Protein AF-A0A8J3ML51-F1 (afdb_monomer_lite)

Structure (mmCIF, N/CA/C/O backbone):
data_AF-A0A8J3ML51-F1
#
_entry.id   AF-A0A8J3ML51-F1
#
loop_
_atom_site.group_PDB
_atom_site.id
_atom_site.type_symbol
_atom_site.label_atom_id
_atom_site.label_alt_id
_atom_site.label_comp_id
_atom_site.label_asym_id
_atom_site.label_entity_id
_atom_site.label_seq_id
_atom_site.pdbx_PDB_ins_code
_atom_site.Cartn_x
_atom_site.Cartn_y
_atom_site.Cartn_z
_atom_site.occupancy
_atom_site.B_iso_or_equiv
_atom_site.auth_seq_id
_atom_site.auth_comp_id
_atom_site.auth_asym_id
_atom_site.auth_atom_id
_atom_site.pdbx_PDB_model_num
ATOM 1 N N . MET A 1 1 ? 12.969 16.375 -0.981 1.00 40.12 1 MET A N 1
ATOM 2 C CA . MET A 1 1 ? 12.594 16.429 -2.414 1.00 40.12 1 MET A CA 1
ATOM 3 C C . MET A 1 1 ? 11.360 15.554 -2.620 1.00 40.12 1 MET A C 1
ATOM 5 O O . MET A 1 1 ? 11.411 14.394 -2.231 1.00 40.12 1 MET A O 1
ATOM 9 N N . SER A 1 2 ? 10.229 16.090 -3.096 1.00 37.84 2 SER A N 1
ATOM 10 C CA . SER A 1 2 ? 8.999 15.291 -3.238 1.00 37.84 2 SER A CA 1
ATOM 11 C C . SER A 1 2 ? 9.127 14.287 -4.390 1.00 37.84 2 SER A C 1
ATOM 13 O O . SER A 1 2 ? 9.736 14.587 -5.419 1.00 37.84 2 SER A O 1
ATOM 15 N N . LEU A 1 3 ? 8.527 13.102 -4.233 1.00 43.88 3 LEU A N 1
ATOM 16 C CA . LEU A 1 3 ? 8.479 12.048 -5.261 1.00 43.88 3 LEU A CA 1
ATOM 17 C C . LEU A 1 3 ? 7.952 12.565 -6.616 1.00 43.88 3 LEU A C 1
ATOM 19 O O . LEU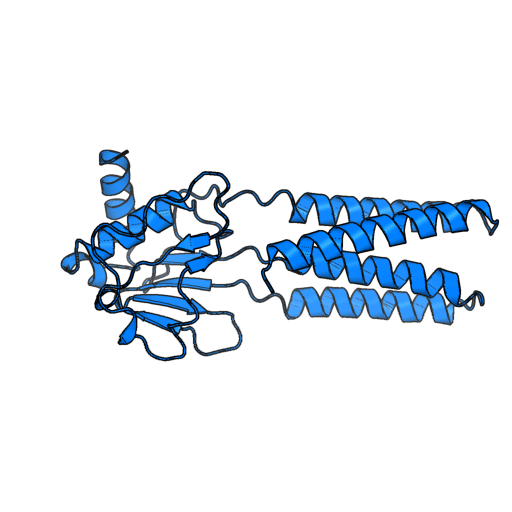 A 1 3 ? 8.289 12.018 -7.659 1.00 43.88 3 LEU A O 1
ATOM 23 N N . THR A 1 4 ? 7.162 13.641 -6.610 1.00 41.84 4 THR A N 1
ATOM 24 C CA . THR A 1 4 ? 6.660 14.351 -7.793 1.00 41.84 4 THR A CA 1
ATOM 25 C C . THR A 1 4 ? 7.753 15.098 -8.561 1.00 41.84 4 THR A C 1
ATOM 27 O O . THR A 1 4 ? 7.821 14.960 -9.778 1.00 41.84 4 THR A O 1
ATOM 30 N N . ARG A 1 5 ? 8.642 15.844 -7.886 1.00 43.22 5 ARG A N 1
ATOM 31 C CA . ARG A 1 5 ? 9.760 16.547 -8.554 1.00 43.22 5 ARG A CA 1
ATOM 32 C C . ARG A 1 5 ? 10.779 15.567 -9.133 1.00 43.22 5 ARG A C 1
ATOM 34 O O . ARG A 1 5 ? 11.262 15.776 -10.239 1.00 43.22 5 ARG A O 1
ATOM 41 N N . LEU A 1 6 ? 11.037 14.467 -8.420 1.00 45.03 6 LEU A N 1
ATOM 42 C CA . LEU A 1 6 ? 11.927 13.401 -8.890 1.00 45.03 6 LEU A CA 1
ATOM 43 C C . LEU A 1 6 ? 11.412 12.764 -10.193 1.00 45.03 6 LEU A C 1
ATOM 45 O O . LEU A 1 6 ? 12.206 12.450 -11.066 1.00 45.03 6 LEU A O 1
ATOM 49 N N . ARG A 1 7 ? 10.088 12.630 -10.351 1.00 49.72 7 ARG A N 1
ATOM 50 C CA . ARG A 1 7 ? 9.446 12.055 -11.545 1.00 49.72 7 ARG A CA 1
ATOM 51 C C . ARG A 1 7 ? 9.434 12.994 -12.750 1.00 49.72 7 ARG A C 1
ATOM 53 O O . ARG A 1 7 ? 9.655 12.519 -13.855 1.00 49.72 7 ARG A O 1
ATOM 60 N N . TRP A 1 8 ? 9.226 14.298 -12.547 1.00 51.19 8 TRP A N 1
ATOM 61 C CA . TRP A 1 8 ? 9.324 15.289 -13.630 1.00 51.19 8 TRP A CA 1
ATOM 62 C C . TRP A 1 8 ? 10.743 15.401 -14.177 1.00 51.19 8 TRP A C 1
ATOM 64 O O . TRP A 1 8 ? 10.931 15.377 -15.389 1.00 51.19 8 TRP A O 1
ATOM 74 N N . LEU A 1 9 ? 11.739 15.422 -13.289 1.00 48.25 9 LEU A N 1
ATOM 75 C CA . LEU A 1 9 ? 13.144 15.347 -13.688 1.00 48.25 9 LEU A CA 1
ATOM 76 C C . LEU A 1 9 ? 13.436 14.053 -14.461 1.00 48.25 9 LEU A C 1
ATOM 78 O O . LEU A 1 9 ? 14.149 14.088 -15.455 1.00 48.25 9 LEU A O 1
ATOM 82 N N . TYR A 1 10 ? 12.826 12.933 -14.064 1.00 52.69 10 TYR A N 1
ATOM 83 C CA . TYR A 1 10 ? 12.958 11.646 -14.756 1.00 52.69 10 TYR A CA 1
ATOM 84 C C . TYR A 1 10 ? 12.312 11.629 -16.149 1.00 52.69 10 TYR A C 1
ATOM 86 O O . TYR A 1 10 ? 12.900 11.105 -17.090 1.00 52.69 10 TYR A O 1
ATOM 94 N N . ALA A 1 11 ? 11.119 12.211 -16.295 1.00 53.75 11 ALA A N 1
ATOM 95 C CA . ALA A 1 11 ? 10.431 12.329 -17.580 1.00 53.75 11 ALA A CA 1
ATOM 96 C C . ALA A 1 11 ? 11.199 13.241 -18.547 1.00 53.75 11 ALA A C 1
ATOM 98 O O . ALA A 1 11 ? 11.328 12.920 -19.726 1.00 53.75 11 ALA A O 1
ATOM 99 N N . LEU A 1 12 ? 11.764 14.339 -18.035 1.00 53.75 12 LEU A N 1
ATOM 100 C CA . LEU A 1 12 ? 12.621 15.238 -18.804 1.00 53.75 12 LEU A CA 1
ATOM 101 C C . LEU A 1 12 ? 13.910 14.532 -19.256 1.00 53.75 12 LEU A C 1
ATOM 103 O O . LEU A 1 12 ? 14.315 14.680 -20.408 1.00 53.75 12 LEU A O 1
ATOM 107 N N . LEU A 1 13 ? 14.515 13.726 -18.374 1.00 51.69 13 LEU A N 1
ATOM 108 C CA . LEU A 1 13 ? 15.698 12.921 -18.688 1.00 51.69 13 LEU A CA 1
ATOM 109 C C . LEU A 1 13 ? 15.393 11.912 -19.806 1.00 51.69 13 LEU A C 1
ATOM 111 O O . LEU A 1 13 ? 16.143 11.831 -20.770 1.00 51.69 13 LEU A O 1
ATOM 115 N N . LEU A 1 14 ? 14.257 11.208 -19.723 1.00 53.34 14 LEU A N 1
ATOM 116 C CA . LEU A 1 14 ? 13.791 10.263 -20.747 1.00 53.34 14 LEU A CA 1
ATOM 117 C C . LEU A 1 14 ? 13.517 10.950 -22.098 1.00 53.34 14 LEU A C 1
ATOM 119 O O . LEU A 1 14 ? 13.935 10.457 -23.144 1.00 53.34 14 LEU A O 1
ATOM 123 N N . LEU A 1 15 ? 12.855 12.108 -22.104 1.00 58.38 15 LEU A N 1
ATOM 124 C CA . LEU A 1 15 ? 12.607 12.866 -23.337 1.00 58.38 15 LEU A CA 1
ATOM 125 C C . LEU A 1 15 ? 13.911 13.306 -24.008 1.00 58.38 15 LEU A C 1
ATOM 127 O O . LEU A 1 15 ? 14.078 13.132 -25.213 1.00 58.38 15 LEU A O 1
ATOM 131 N N . THR A 1 16 ? 14.859 13.814 -23.219 1.00 51.91 16 THR A N 1
ATOM 132 C CA . THR A 1 16 ? 16.159 14.272 -23.728 1.00 51.91 16 THR A CA 1
ATOM 133 C C . THR A 1 16 ? 17.018 13.127 -24.262 1.00 51.91 16 THR A C 1
ATOM 135 O O . THR A 1 16 ? 17.608 13.273 -25.330 1.00 51.91 16 THR A O 1
ATOM 138 N N . THR A 1 17 ? 17.044 11.961 -23.607 1.00 52.97 17 THR A N 1
ATOM 139 C CA . THR A 1 17 ? 17.805 10.809 -24.137 1.00 52.97 17 THR A CA 1
ATOM 140 C C . THR A 1 17 ? 17.132 10.166 -25.355 1.00 52.97 17 THR A C 1
ATOM 142 O O . THR A 1 17 ? 17.831 9.723 -26.262 1.00 52.97 17 THR A O 1
ATOM 145 N N . SER A 1 18 ? 15.796 10.186 -25.443 1.00 54.81 18 SER A N 1
ATOM 146 C CA . SER A 1 18 ? 15.069 9.718 -26.638 1.00 54.81 18 SER A CA 1
ATOM 147 C C . SER A 1 18 ? 15.315 10.628 -27.847 1.00 54.81 18 SER A C 1
ATOM 149 O O . SER A 1 18 ? 15.560 10.139 -28.948 1.00 54.81 18 SER A O 1
ATOM 151 N N . ALA A 1 19 ? 15.321 11.950 -27.640 1.00 57.38 19 ALA A N 1
ATOM 152 C CA . ALA A 1 19 ? 15.668 12.919 -28.679 1.00 57.38 19 ALA A CA 1
ATOM 153 C C . ALA A 1 19 ? 17.114 12.736 -29.172 1.00 57.38 19 ALA A C 1
ATOM 155 O O . ALA A 1 19 ? 17.381 12.830 -30.367 1.00 57.38 19 ALA A O 1
ATOM 156 N N . PHE A 1 20 ? 18.039 12.403 -28.267 1.00 51.62 20 PHE A N 1
ATOM 157 C CA . PHE A 1 20 ? 19.437 12.142 -28.607 1.00 51.62 20 PHE A CA 1
ATOM 158 C C . PHE A 1 20 ? 19.622 10.862 -29.445 1.00 51.62 20 PHE A C 1
ATOM 160 O O . PHE A 1 20 ? 20.400 10.861 -30.398 1.00 51.62 20 PHE A O 1
ATOM 167 N N . ALA A 1 21 ? 18.875 9.792 -29.148 1.00 54.84 21 ALA A N 1
ATOM 168 C CA . ALA A 1 21 ? 18.876 8.561 -29.947 1.00 54.84 21 ALA A CA 1
ATOM 169 C C . ALA A 1 21 ? 18.290 8.761 -31.359 1.00 5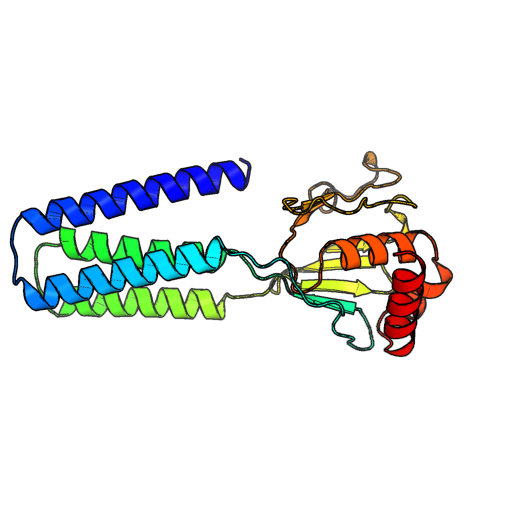4.84 21 ALA A C 1
ATOM 171 O O . ALA A 1 21 ? 18.752 8.136 -32.314 1.00 54.84 21 ALA A O 1
ATOM 172 N N . LEU A 1 22 ? 17.301 9.654 -31.499 1.00 57.69 22 LEU A N 1
ATOM 173 C CA . LEU A 1 22 ? 16.761 10.067 -32.798 1.00 57.69 22 LEU A CA 1
ATOM 174 C C . LEU A 1 22 ? 17.798 10.864 -33.606 1.00 57.69 22 LEU A C 1
ATOM 176 O O . LEU A 1 22 ? 17.912 10.693 -34.814 1.00 57.69 22 LEU A O 1
ATOM 180 N N . LEU A 1 23 ? 18.580 11.713 -32.935 1.00 54.62 23 LEU A N 1
ATOM 181 C CA . LEU A 1 23 ? 19.622 12.502 -33.588 1.00 54.62 23 LEU A CA 1
ATOM 182 C C . LEU A 1 23 ? 20.774 11.623 -34.099 1.00 54.62 23 LEU A C 1
ATOM 184 O O . LEU A 1 23 ? 21.259 11.841 -35.202 1.00 54.62 23 LEU A O 1
ATOM 188 N N . SER A 1 24 ? 21.180 10.601 -33.336 1.00 53.28 24 SER A N 1
ATOM 189 C CA . SER A 1 24 ? 22.234 9.660 -33.754 1.00 53.28 24 SER A CA 1
ATOM 190 C C . SER A 1 24 ? 21.777 8.657 -34.820 1.00 53.28 24 SER A C 1
ATOM 192 O O . SER A 1 24 ? 22.606 8.040 -35.482 1.00 53.28 24 SER A O 1
ATOM 194 N N . TRP A 1 25 ? 20.464 8.479 -35.003 1.00 53.09 25 TRP A N 1
ATOM 195 C CA . TRP A 1 25 ? 19.885 7.724 -36.120 1.00 53.09 25 TRP A CA 1
ATOM 196 C C . TRP A 1 25 ? 20.101 8.431 -37.467 1.00 53.09 25 TRP A C 1
ATOM 198 O O . TRP A 1 25 ? 20.273 7.768 -38.485 1.00 53.09 25 TRP A O 1
ATOM 208 N N . LEU A 1 26 ? 20.176 9.766 -37.475 1.00 59.31 26 LEU A N 1
ATOM 209 C CA . LEU A 1 26 ? 20.404 10.547 -38.695 1.00 59.31 26 LEU A CA 1
ATOM 210 C C . LEU A 1 26 ? 21.846 10.446 -39.230 1.00 59.31 26 LEU A C 1
ATOM 212 O O . LEU A 1 26 ? 22.098 10.896 -40.343 1.00 59.31 26 LEU A O 1
ATOM 216 N N . THR A 1 27 ? 22.791 9.873 -38.471 1.00 60.22 27 THR A N 1
ATOM 217 C CA . THR A 1 27 ? 24.234 9.969 -38.768 1.00 60.22 27 THR A CA 1
ATOM 218 C C . THR A 1 27 ? 24.902 8.704 -39.344 1.00 60.22 27 THR A C 1
ATOM 220 O O . THR A 1 27 ? 26.076 8.785 -39.681 1.00 60.22 27 THR A O 1
ATOM 223 N N . GLY A 1 28 ? 24.180 7.587 -39.546 1.00 54.88 28 GLY A N 1
ATOM 224 C CA . GLY A 1 28 ? 24.579 6.484 -40.454 1.00 54.88 28 GLY A CA 1
ATOM 225 C C . GLY A 1 28 ? 25.462 5.350 -39.884 1.00 54.88 28 GLY A C 1
ATOM 226 O O . GLY A 1 28 ? 26.630 5.552 -39.575 1.00 54.88 28 GLY A O 1
ATOM 227 N N . GLY A 1 29 ? 24.901 4.135 -39.836 1.00 57.69 29 GLY A N 1
ATOM 228 C CA . GLY A 1 29 ? 25.514 2.839 -39.488 1.00 57.69 29 GLY A CA 1
ATOM 229 C C . GLY A 1 29 ? 24.572 1.700 -39.924 1.00 57.69 29 GLY A C 1
ATOM 230 O O . GLY A 1 29 ? 23.413 1.990 -40.216 1.00 57.69 29 GLY A O 1
ATOM 231 N N . ASP A 1 30 ? 25.062 0.457 -40.053 1.00 63.44 30 ASP A N 1
ATOM 232 C CA . ASP A 1 30 ? 24.379 -0.703 -40.673 1.00 63.44 30 ASP A CA 1
ATOM 233 C C . ASP A 1 30 ? 22.874 -0.800 -40.330 1.00 63.44 30 ASP A C 1
ATOM 235 O O . ASP A 1 30 ? 22.442 -1.242 -39.258 1.00 63.44 30 ASP A O 1
ATOM 239 N N . LEU A 1 31 ? 22.058 -0.327 -41.277 1.00 61.03 31 LEU A N 1
ATOM 240 C CA . LEU A 1 31 ? 20.798 0.351 -40.964 1.00 61.03 31 LEU A CA 1
ATOM 241 C C . LEU A 1 31 ? 19.723 -0.564 -40.380 1.00 61.03 31 LEU A C 1
ATOM 243 O O . LEU A 1 31 ? 18.978 -0.134 -39.509 1.00 61.03 31 LEU A O 1
ATOM 247 N N . LEU A 1 32 ? 19.601 -1.810 -40.842 1.00 58.03 32 LEU A N 1
ATOM 248 C CA . LEU A 1 32 ? 18.424 -2.637 -40.538 1.00 58.03 32 LEU A CA 1
ATOM 249 C C . LEU A 1 32 ? 18.443 -3.243 -39.128 1.00 58.03 32 LEU A C 1
ATOM 251 O O . LEU A 1 32 ? 17.443 -3.165 -38.411 1.00 58.03 32 LEU A O 1
ATOM 255 N N . VAL A 1 33 ? 19.567 -3.833 -38.714 1.00 54.25 33 VAL A N 1
ATOM 256 C CA . VAL A 1 33 ? 19.685 -4.479 -37.393 1.00 54.25 33 VAL A CA 1
ATOM 257 C C . VAL A 1 33 ? 19.755 -3.424 -36.290 1.00 54.25 33 VAL A C 1
ATOM 259 O O . VAL A 1 33 ? 19.105 -3.556 -35.248 1.00 54.25 33 VAL A O 1
ATOM 262 N N . GLU A 1 34 ? 20.473 -2.329 -36.536 1.00 60.81 34 GLU A N 1
ATOM 263 C CA . GLU A 1 34 ? 20.559 -1.212 -35.602 1.00 60.81 34 GLU A CA 1
ATOM 264 C C . GLU A 1 34 ? 19.203 -0.504 -35.436 1.00 60.81 34 GLU A C 1
ATOM 266 O O . GLU A 1 34 ? 18.778 -0.231 -34.307 1.00 60.81 34 GLU A O 1
ATOM 271 N N . PHE A 1 35 ? 18.466 -0.305 -36.535 1.00 62.12 35 PHE A N 1
ATOM 272 C CA . PHE A 1 35 ? 17.106 0.233 -36.510 1.00 62.12 35 PHE A CA 1
ATOM 273 C C . PHE A 1 35 ? 16.150 -0.647 -35.702 1.00 62.12 35 PHE A C 1
ATOM 275 O O . PHE A 1 35 ? 15.481 -0.146 -34.795 1.0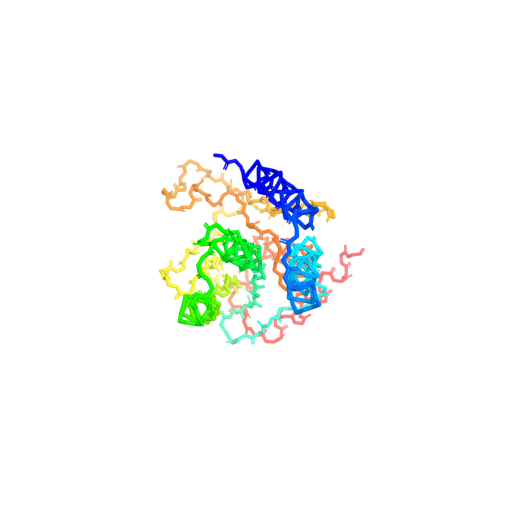0 62.12 35 PHE A O 1
ATOM 282 N N . ALA A 1 36 ? 16.116 -1.956 -35.971 1.00 59.06 36 ALA A N 1
ATOM 283 C CA . ALA A 1 36 ? 15.222 -2.882 -35.277 1.00 59.06 36 ALA A CA 1
ATOM 284 C C . ALA A 1 36 ? 15.479 -2.900 -33.760 1.00 59.06 36 ALA A C 1
ATOM 286 O O . ALA A 1 36 ? 14.543 -2.849 -32.958 1.00 59.06 36 ALA A O 1
ATOM 287 N N . THR A 1 37 ? 16.751 -2.896 -33.355 1.00 60.47 37 THR A N 1
ATOM 288 C CA . THR A 1 37 ? 17.145 -2.973 -31.941 1.00 60.47 37 THR A CA 1
ATOM 289 C C . THR A 1 37 ? 16.815 -1.683 -31.182 1.00 60.47 37 THR A C 1
ATOM 291 O O . THR A 1 37 ? 16.276 -1.719 -30.068 1.00 60.47 37 THR A O 1
ATOM 294 N N . ARG A 1 38 ? 17.078 -0.515 -31.787 1.00 63.25 38 ARG A N 1
ATOM 295 C CA . ARG A 1 38 ? 16.751 0.791 -31.192 1.00 63.25 38 ARG A CA 1
ATOM 296 C C . ARG A 1 38 ? 15.238 1.019 -31.122 1.00 63.25 38 ARG A C 1
ATOM 298 O O . ARG A 1 38 ? 14.746 1.447 -30.076 1.00 63.25 38 ARG A O 1
ATOM 305 N N . ALA A 1 39 ? 14.495 0.663 -32.173 1.00 66.12 39 ALA A N 1
ATOM 306 C CA . ALA A 1 39 ? 13.036 0.762 -32.199 1.00 66.12 39 ALA A CA 1
ATOM 307 C C . ALA A 1 39 ? 12.389 -0.123 -31.123 1.00 66.12 39 ALA A C 1
ATOM 309 O O . ALA A 1 39 ? 11.547 0.353 -30.360 1.00 66.12 39 ALA A O 1
ATOM 310 N N . LEU A 1 40 ? 12.838 -1.376 -30.987 1.00 63.38 40 LEU A N 1
ATOM 311 C CA . LEU A 1 40 ? 12.362 -2.280 -29.941 1.00 63.38 40 LEU A CA 1
ATOM 312 C C . LEU A 1 40 ? 12.637 -1.718 -28.539 1.00 63.38 40 LEU A C 1
ATOM 314 O O . LEU A 1 40 ? 11.755 -1.752 -27.685 1.00 63.38 40 LEU A O 1
ATOM 318 N N . THR A 1 41 ? 13.825 -1.150 -28.310 1.00 65.06 41 THR A N 1
ATOM 319 C CA . THR A 1 41 ? 14.192 -0.551 -27.014 1.00 65.06 41 THR A CA 1
ATOM 320 C C . THR A 1 41 ? 13.313 0.653 -26.671 1.00 65.06 41 THR A C 1
ATOM 322 O O . THR A 1 41 ? 12.873 0.789 -25.526 1.00 65.06 41 THR A O 1
ATOM 325 N N . LEU A 1 42 ? 13.022 1.512 -27.654 1.00 66.50 42 LEU A N 1
ATOM 326 C CA . LEU A 1 42 ? 12.140 2.665 -27.481 1.00 66.50 42 LEU A CA 1
ATOM 327 C C . LEU A 1 42 ? 10.709 2.216 -27.174 1.00 66.50 42 LEU A C 1
ATOM 329 O O . LEU A 1 42 ? 10.113 2.696 -26.213 1.00 66.50 42 LEU A O 1
ATOM 333 N N . VAL A 1 43 ? 10.176 1.262 -27.941 1.00 67.06 43 VAL A N 1
ATOM 334 C CA . VAL A 1 43 ? 8.834 0.708 -27.716 1.00 67.06 43 VAL A CA 1
ATOM 335 C C . VAL A 1 43 ? 8.750 0.060 -26.338 1.00 67.06 43 VAL A C 1
ATOM 337 O O . VAL A 1 43 ? 7.825 0.359 -25.588 1.00 67.06 43 VAL A O 1
ATOM 340 N N . LEU A 1 44 ? 9.733 -0.758 -25.953 1.00 62.47 44 LEU A N 1
ATOM 341 C CA . LEU A 1 44 ? 9.766 -1.392 -24.635 1.00 62.47 44 LEU A CA 1
ATOM 342 C C . LEU A 1 44 ? 9.827 -0.339 -23.519 1.00 62.47 44 LEU A C 1
ATOM 344 O O . LEU A 1 44 ? 9.093 -0.439 -22.539 1.00 62.47 44 LEU A O 1
ATOM 348 N N . SER A 1 45 ? 10.638 0.707 -23.691 1.00 64.94 45 SER A N 1
ATOM 349 C CA . SER A 1 45 ? 10.724 1.833 -22.754 1.00 64.94 45 SER A CA 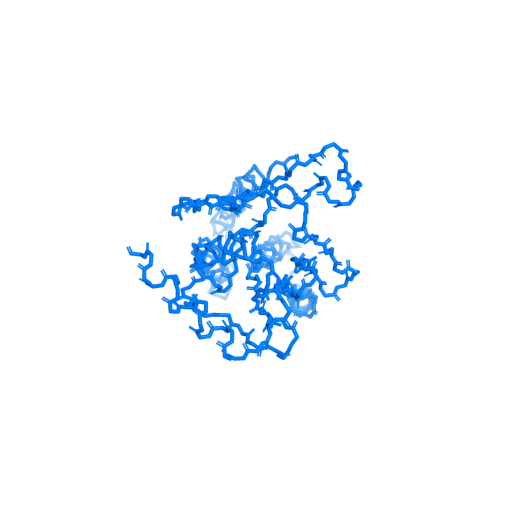1
ATOM 350 C C . SER A 1 45 ? 9.390 2.565 -22.629 1.00 64.94 45 SER A C 1
ATOM 352 O O . SER A 1 45 ? 8.918 2.779 -21.516 1.00 64.94 45 SER A O 1
ATOM 354 N N . LEU A 1 46 ? 8.737 2.893 -23.746 1.00 69.12 46 LEU A N 1
ATOM 355 C CA . LEU A 1 46 ? 7.431 3.554 -23.761 1.00 69.12 46 LEU A CA 1
ATOM 356 C C . LEU A 1 46 ? 6.334 2.673 -23.157 1.00 69.12 46 LEU A C 1
ATOM 358 O O . LEU A 1 46 ? 5.500 3.183 -22.414 1.00 69.12 46 LEU A O 1
ATOM 362 N N . VAL A 1 47 ? 6.356 1.361 -23.399 1.00 66.31 47 VAL A N 1
ATOM 363 C CA . VAL A 1 47 ? 5.429 0.397 -22.786 1.00 66.31 47 VAL A CA 1
ATOM 364 C C . VAL A 1 47 ? 5.663 0.307 -21.281 1.00 66.31 47 VAL A C 1
ATOM 366 O O . VAL A 1 47 ? 4.702 0.345 -20.519 1.00 66.31 47 VAL A O 1
ATOM 369 N N . LEU A 1 48 ? 6.916 0.252 -20.822 1.00 63.66 48 LEU A N 1
ATOM 370 C CA . LEU A 1 48 ? 7.251 0.230 -19.395 1.00 63.66 48 LEU A CA 1
ATOM 371 C C . LEU A 1 48 ? 6.897 1.553 -18.702 1.00 63.66 48 LEU A C 1
ATOM 373 O O . LEU A 1 48 ? 6.386 1.537 -17.581 1.00 63.66 48 LEU A O 1
ATOM 377 N N . ILE A 1 49 ? 7.111 2.693 -19.366 1.00 64.50 49 ILE A N 1
ATOM 378 C CA . ILE A 1 49 ? 6.688 4.020 -18.896 1.00 64.50 49 ILE A CA 1
ATOM 379 C C . ILE A 1 49 ? 5.163 4.087 -18.841 1.00 64.50 49 ILE A C 1
ATOM 381 O O . ILE A 1 49 ? 4.615 4.450 -17.804 1.00 64.50 49 ILE A O 1
ATOM 385 N N . GLY A 1 50 ? 4.474 3.682 -19.907 1.00 65.31 50 GLY A N 1
ATOM 386 C CA . GLY A 1 50 ? 3.019 3.603 -19.977 1.00 65.31 50 GLY A CA 1
ATOM 387 C C . GLY A 1 50 ? 2.456 2.720 -18.867 1.00 65.31 50 GLY A C 1
ATOM 388 O O . GLY A 1 50 ? 1.596 3.162 -18.117 1.00 65.31 50 GLY A O 1
ATOM 389 N N . ALA A 1 51 ? 3.016 1.529 -18.659 1.00 60.62 51 ALA A N 1
ATOM 390 C CA . ALA A 1 51 ? 2.642 0.622 -17.575 1.00 60.62 51 ALA A CA 1
ATOM 391 C C . ALA A 1 51 ? 2.959 1.187 -16.177 1.00 60.62 51 ALA A C 1
ATOM 393 O O . ALA A 1 51 ? 2.246 0.901 -15.217 1.00 60.62 51 ALA A O 1
ATOM 394 N N . ALA A 1 52 ? 4.008 2.003 -16.033 1.00 59.41 52 ALA A N 1
ATOM 395 C CA . ALA A 1 52 ? 4.347 2.663 -14.773 1.00 59.41 52 ALA A CA 1
ATOM 396 C C . ALA A 1 52 ? 3.495 3.916 -14.485 1.00 59.41 52 ALA A C 1
ATOM 398 O O . ALA A 1 52 ? 3.310 4.274 -13.314 1.00 59.41 52 ALA A O 1
ATOM 399 N N . LEU A 1 53 ? 3.012 4.600 -15.529 1.00 60.75 53 LEU A N 1
ATOM 400 C CA . LEU A 1 53 ? 2.158 5.791 -15.459 1.00 60.75 53 LEU A CA 1
ATOM 401 C C . LEU A 1 53 ? 0.683 5.424 -15.313 1.00 60.75 53 LEU A C 1
ATOM 403 O O . LEU A 1 53 ? -0.019 6.023 -14.497 1.00 60.75 53 LEU A O 1
ATOM 407 N N . ILE A 1 54 ? 0.236 4.394 -16.031 1.00 60.34 54 ILE A N 1
ATOM 408 C CA . ILE A 1 54 ? -1.042 3.723 -15.827 1.00 60.34 54 ILE A CA 1
ATOM 409 C C . ILE A 1 54 ? -0.879 2.892 -14.556 1.00 60.34 54 ILE A C 1
ATOM 411 O O . ILE A 1 54 ? -0.704 1.680 -14.581 1.00 60.34 54 ILE A O 1
ATOM 415 N N . ARG A 1 55 ? -0.886 3.562 -13.404 1.00 57.59 55 ARG A N 1
ATOM 416 C CA . ARG A 1 55 ? -1.141 2.901 -12.130 1.00 57.59 55 ARG A CA 1
ATOM 417 C C . ARG A 1 55 ? -2.649 2.711 -12.042 1.00 57.59 55 ARG A C 1
ATOM 419 O O . ARG A 1 55 ? -3.324 3.664 -11.651 1.00 57.59 55 ARG A O 1
ATOM 426 N N . PRO A 1 56 ? -3.222 1.535 -12.360 1.00 55.06 56 PRO A N 1
ATOM 427 C CA . PRO A 1 56 ? -4.544 1.263 -11.850 1.00 55.06 56 PRO A CA 1
ATOM 428 C C . PRO A 1 56 ? -4.401 1.286 -10.330 1.00 55.06 56 PRO A C 1
ATOM 430 O O . PRO A 1 56 ? -3.700 0.455 -9.747 1.00 55.06 56 PRO A O 1
ATOM 433 N N . ASN A 1 57 ? -5.039 2.263 -9.684 1.00 61.88 57 ASN A N 1
ATOM 434 C CA . ASN A 1 57 ? -5.415 2.086 -8.292 1.00 61.88 57 ASN A CA 1
ATOM 435 C C . ASN A 1 57 ? -6.045 0.697 -8.183 1.00 61.88 57 ASN A C 1
ATOM 437 O O . ASN A 1 57 ? -6.806 0.288 -9.069 1.00 61.88 57 ASN A O 1
ATOM 441 N N . GLY A 1 58 ? -5.656 -0.047 -7.151 1.00 63.97 58 GLY A N 1
ATOM 442 C CA . GLY A 1 58 ? -6.154 -1.389 -6.932 1.00 63.97 58 GLY A CA 1
ATOM 443 C C . GLY A 1 58 ? -7.666 -1.445 -7.117 1.00 63.97 58 GLY A C 1
ATOM 444 O O . GLY A 1 58 ? -8.401 -0.757 -6.417 1.00 63.97 58 GLY A O 1
ATOM 445 N N . ARG A 1 59 ? -8.144 -2.227 -8.090 1.00 73.56 59 ARG A N 1
ATOM 446 C CA . ARG A 1 59 ? -9.585 -2.463 -8.270 1.00 73.56 59 ARG A CA 1
ATOM 447 C C . ARG A 1 59 ? -10.095 -3.561 -7.342 1.00 73.56 59 ARG A C 1
ATOM 449 O O . ARG A 1 59 ? -11.297 -3.815 -7.315 1.00 73.56 59 ARG A O 1
ATOM 456 N N . ALA A 1 60 ? -9.205 -4.221 -6.594 1.00 79.62 60 ALA A N 1
ATOM 457 C CA . ALA A 1 60 ? -9.625 -5.259 -5.675 1.00 79.62 60 ALA A CA 1
ATOM 458 C C . ALA A 1 60 ? -10.490 -4.632 -4.579 1.00 79.62 60 ALA A C 1
ATOM 460 O O . ALA A 1 60 ? -10.058 -3.751 -3.831 1.00 79.62 60 ALA A O 1
ATOM 461 N N . ARG A 1 61 ? -11.729 -5.115 -4.494 1.00 83.56 61 ARG A N 1
ATOM 462 C CA . ARG A 1 61 ? -12.701 -4.744 -3.461 1.00 83.56 61 ARG A CA 1
ATOM 463 C C . ARG A 1 61 ? -12.565 -5.607 -2.200 1.00 83.56 61 ARG A C 1
ATOM 465 O O . ARG A 1 61 ? -13.470 -5.624 -1.377 1.00 83.56 61 ARG A O 1
ATOM 472 N N . ARG A 1 62 ? -11.476 -6.374 -2.069 1.00 89.31 62 ARG A N 1
ATOM 473 C CA . ARG A 1 62 ? -11.252 -7.324 -0.971 1.00 89.31 62 ARG A CA 1
ATOM 474 C C . ARG A 1 62 ? -9.779 -7.374 -0.582 1.00 89.31 62 ARG A C 1
ATOM 476 O O . ARG A 1 62 ? -8.910 -7.233 -1.440 1.00 89.31 62 ARG A O 1
ATOM 483 N N . PHE A 1 63 ? -9.529 -7.588 0.705 1.00 91.62 63 PHE A N 1
ATOM 484 C CA . PHE A 1 63 ? -8.204 -7.880 1.240 1.00 91.62 63 PHE A CA 1
ATOM 485 C C . PHE A 1 63 ? -7.902 -9.374 1.094 1.00 91.62 63 PHE A C 1
ATOM 487 O O . PHE A 1 63 ? -8.822 -10.187 1.034 1.00 91.62 63 PHE A O 1
ATOM 494 N N . ALA A 1 64 ? -6.621 -9.743 1.071 1.00 92.44 64 ALA A N 1
ATOM 495 C CA . ALA A 1 64 ? -6.234 -11.135 1.263 1.00 92.44 64 ALA A CA 1
ATOM 496 C C . ALA A 1 64 ? -6.261 -11.453 2.766 1.00 92.44 64 ALA A C 1
ATOM 498 O O . ALA A 1 64 ? -5.618 -10.760 3.555 1.00 92.44 64 ALA A O 1
ATOM 499 N N . VAL A 1 65 ? -6.998 -12.483 3.165 1.00 94.81 65 VAL A N 1
ATOM 500 C CA . VAL A 1 65 ? -7.141 -12.894 4.567 1.00 94.81 65 VAL A CA 1
ATOM 501 C C . VAL A 1 65 ? -6.083 -13.949 4.886 1.00 94.81 65 VAL A C 1
ATOM 503 O O . VAL A 1 65 ? -5.965 -14.935 4.164 1.00 94.81 65 VAL A O 1
ATOM 506 N N . THR A 1 66 ? -5.273 -13.734 5.929 1.00 90.94 66 THR A N 1
ATOM 507 C CA . THR A 1 66 ? -4.130 -14.621 6.240 1.00 90.94 66 THR A CA 1
ATOM 508 C C . THR A 1 66 ? -4.170 -15.234 7.638 1.00 90.94 66 THR A C 1
ATOM 510 O O . THR A 1 66 ? -3.117 -15.563 8.179 1.00 90.94 66 THR A O 1
ATOM 513 N N . GLY A 1 67 ? -5.343 -15.320 8.268 1.00 90.44 67 GLY A N 1
ATOM 514 C CA . GLY A 1 67 ? -5.531 -15.840 9.631 1.00 90.44 67 GLY A CA 1
ATOM 515 C C . GLY A 1 67 ? -5.154 -14.851 10.739 1.00 90.44 67 GLY A C 1
ATOM 516 O O . GLY A 1 67 ? -5.782 -14.836 11.787 1.00 90.44 67 GLY A O 1
ATOM 517 N N . THR A 1 68 ? -4.162 -13.992 10.497 1.00 91.38 68 THR A N 1
ATOM 518 C CA . THR A 1 68 ? -3.634 -13.026 11.482 1.00 91.38 68 THR A CA 1
ATOM 519 C C . THR A 1 68 ? -3.803 -11.564 11.082 1.00 91.38 68 THR A C 1
ATOM 521 O O . THR A 1 68 ? -3.624 -10.672 11.904 1.00 91.38 68 THR A O 1
ATOM 524 N N . ALA A 1 69 ? -4.089 -11.300 9.806 1.00 94.62 69 ALA A N 1
ATOM 525 C CA . ALA A 1 69 ? -4.203 -9.950 9.279 1.00 94.62 69 ALA A CA 1
ATOM 526 C C . ALA A 1 69 ? -4.984 -9.908 7.962 1.00 94.62 69 ALA A C 1
ATOM 528 O O . ALA A 1 69 ? -5.094 -10.909 7.243 1.00 94.62 69 ALA A O 1
ATOM 529 N N . PHE A 1 70 ? -5.455 -8.713 7.616 1.00 94.00 70 PHE A N 1
ATOM 530 C CA . PHE A 1 70 ? -5.873 -8.364 6.263 1.00 94.00 70 PHE A CA 1
ATOM 531 C C . PHE A 1 70 ? -4.702 -7.771 5.505 1.00 94.00 70 PHE A C 1
ATOM 533 O O . PHE A 1 70 ? -4.163 -6.725 5.865 1.00 94.00 70 PHE A O 1
ATOM 540 N N . ARG A 1 71 ? -4.303 -8.456 4.441 1.00 92.56 71 ARG A N 1
ATOM 541 C CA . ARG A 1 71 ? -3.089 -8.162 3.701 1.00 92.56 71 ARG A CA 1
ATOM 542 C C . ARG A 1 71 ? -3.398 -7.530 2.359 1.00 92.56 71 ARG A C 1
ATOM 544 O O . ARG A 1 71 ? -4.293 -7.954 1.626 1.00 92.56 71 ARG A O 1
ATOM 551 N N . THR A 1 72 ? -2.594 -6.537 2.009 1.00 90.12 72 THR A N 1
ATOM 552 C CA . THR A 1 72 ? -2.529 -5.987 0.661 1.00 90.12 72 THR A CA 1
ATOM 553 C C . THR A 1 72 ? -1.089 -5.665 0.284 1.00 90.12 72 THR A C 1
ATOM 555 O O . THR A 1 72 ? -0.233 -5.392 1.129 1.00 90.12 72 THR A O 1
ATOM 558 N N . TYR A 1 73 ? -0.815 -5.736 -1.012 1.00 84.81 73 TYR A N 1
ATOM 559 C CA . TYR A 1 73 ? 0.515 -5.550 -1.571 1.00 84.81 73 TYR A CA 1
ATOM 560 C C . TYR A 1 73 ? 0.543 -4.291 -2.426 1.00 84.81 73 TYR A C 1
ATOM 562 O O . TYR A 1 73 ? -0.377 -4.026 -3.199 1.00 84.81 73 TYR A O 1
ATOM 570 N N . GLY A 1 74 ? 1.597 -3.501 -2.270 1.00 74.69 74 GLY A N 1
ATOM 571 C CA . GLY A 1 74 ? 1.860 -2.325 -3.080 1.00 74.69 74 GLY A CA 1
ATOM 572 C C . GLY A 1 74 ? 2.524 -2.731 -4.387 1.00 74.69 74 GLY A C 1
ATOM 573 O O . GLY A 1 74 ? 3.537 -3.432 -4.374 1.00 74.69 74 GLY A O 1
ATOM 574 N N . ARG A 1 75 ? 2.002 -2.249 -5.518 1.00 66.88 75 ARG A N 1
ATOM 575 C CA . ARG A 1 75 ? 2.715 -2.294 -6.803 1.00 66.88 75 ARG A CA 1
ATOM 576 C C . ARG A 1 75 ? 3.704 -1.124 -6.838 1.00 66.88 75 ARG A C 1
ATOM 578 O O . ARG A 1 75 ? 3.309 0.032 -6.973 1.00 66.88 75 ARG A O 1
ATOM 585 N N . SER A 1 76 ? 4.988 -1.408 -6.623 1.00 60.19 76 SER A N 1
ATOM 586 C CA . SER A 1 76 ? 6.033 -0.381 -6.526 1.00 60.19 76 SER A CA 1
ATOM 587 C C . SER A 1 76 ? 6.609 0.050 -7.887 1.00 60.19 76 SER A C 1
ATOM 589 O O . SER A 1 76 ? 6.385 -0.564 -8.924 1.00 60.19 76 SER A O 1
ATOM 591 N N . VAL A 1 77 ? 7.339 1.171 -7.845 1.00 53.66 77 VAL A N 1
ATOM 592 C CA . VAL A 1 77 ? 7.754 2.095 -8.927 1.00 53.66 77 VAL A CA 1
ATOM 593 C C . VAL A 1 77 ? 8.930 1.584 -9.783 1.00 53.66 77 VAL A C 1
ATOM 595 O O . VAL A 1 77 ? 9.423 2.295 -10.650 1.00 53.66 77 VAL A O 1
ATOM 598 N N . TYR A 1 78 ? 9.414 0.362 -9.561 1.00 55.00 78 TYR A N 1
ATOM 599 C CA . TYR A 1 78 ? 10.705 -0.078 -10.109 1.00 55.00 78 TYR A CA 1
ATOM 600 C C . TYR A 1 78 ? 10.686 -0.435 -11.604 1.00 55.00 78 TYR A C 1
ATOM 602 O O . TYR A 1 78 ? 11.753 -0.488 -12.209 1.00 55.00 78 TYR A O 1
ATOM 610 N N . LEU A 1 79 ? 9.506 -0.536 -12.237 1.00 54.38 79 LEU A N 1
ATOM 611 C CA . LEU A 1 79 ? 9.391 -0.592 -13.706 1.00 54.38 79 LEU A CA 1
ATOM 612 C C . LEU A 1 79 ? 10.008 0.645 -14.380 1.00 54.38 79 LEU A C 1
ATOM 614 O O . LEU A 1 79 ? 10.566 0.548 -15.467 1.00 54.38 79 LEU A O 1
ATOM 618 N N . THR A 1 80 ? 9.976 1.804 -13.712 1.00 54.91 80 THR A N 1
ATOM 619 C CA . THR A 1 80 ? 10.587 3.035 -14.231 1.00 54.91 80 THR A CA 1
ATOM 620 C C . THR A 1 80 ? 12.118 3.000 -14.141 1.00 54.91 80 THR A C 1
ATOM 622 O O . THR A 1 80 ? 12.794 3.544 -15.008 1.00 54.91 80 THR A O 1
ATOM 625 N N . LEU A 1 81 ? 12.670 2.331 -13.120 1.00 57.59 81 LEU A N 1
ATOM 626 C CA . LEU A 1 81 ? 14.118 2.167 -12.938 1.00 57.59 81 LEU A CA 1
ATOM 627 C C . LEU A 1 81 ? 14.688 1.146 -13.936 1.00 57.59 81 LEU A C 1
ATOM 629 O O . LEU A 1 81 ? 15.759 1.362 -14.495 1.00 57.59 81 LEU A O 1
ATOM 633 N N . LEU A 1 82 ? 13.920 0.086 -14.214 1.00 59.44 82 LEU A N 1
ATOM 634 C CA . LEU A 1 82 ? 14.195 -0.888 -15.272 1.00 59.44 82 LEU A CA 1
ATOM 635 C C . LEU A 1 82 ? 14.253 -0.219 -16.652 1.00 59.44 82 LEU A C 1
ATOM 637 O O . LEU A 1 82 ? 15.193 -0.444 -17.407 1.00 59.44 82 LEU A O 1
ATOM 641 N N . GLY A 1 83 ? 13.277 0.651 -16.945 1.00 61.03 83 GLY A N 1
ATOM 642 C CA . GLY A 1 83 ? 13.254 1.441 -18.175 1.00 61.03 83 GLY A CA 1
ATOM 643 C C . GLY A 1 83 ? 14.482 2.342 -18.317 1.00 61.03 83 GLY A C 1
ATOM 644 O O . GLY A 1 83 ? 15.079 2.396 -19.384 1.00 61.03 83 GLY A O 1
ATOM 645 N N . VAL A 1 84 ? 14.935 2.989 -17.236 1.00 62.75 84 VAL A N 1
ATOM 646 C CA . VAL A 1 84 ? 16.149 3.823 -17.287 1.00 62.75 84 VAL A CA 1
ATOM 647 C C . VAL A 1 84 ? 17.428 3.012 -17.437 1.00 62.75 84 VAL A C 1
ATOM 649 O O . VAL A 1 84 ? 18.315 3.444 -18.166 1.00 62.75 84 VAL A O 1
ATOM 652 N N . LEU A 1 85 ? 17.532 1.833 -16.826 1.00 62.94 85 LEU A N 1
ATOM 653 C CA . LEU A 1 85 ? 18.677 0.944 -17.043 1.00 62.94 85 LEU A CA 1
ATOM 654 C C . LEU A 1 85 ? 18.735 0.439 -18.493 1.00 62.94 85 LEU A C 1
ATOM 656 O O . LEU A 1 85 ? 19.801 0.475 -19.104 1.00 62.94 85 LEU A O 1
ATOM 660 N N . ALA A 1 86 ? 17.590 0.067 -19.075 1.00 62.75 86 ALA A N 1
ATOM 661 C CA . ALA A 1 86 ? 17.484 -0.295 -20.492 1.00 62.75 86 ALA A CA 1
ATOM 662 C C . ALA A 1 86 ? 17.818 0.876 -21.439 1.00 62.75 86 ALA A C 1
ATOM 664 O O . ALA A 1 86 ? 18.265 0.673 -22.566 1.00 62.75 86 ALA A O 1
ATOM 665 N N . MET A 1 87 ? 17.649 2.115 -20.980 1.00 61.06 87 MET A N 1
ATOM 666 C CA . MET A 1 87 ? 17.944 3.307 -21.771 1.00 61.06 87 MET A CA 1
ATOM 667 C C . MET A 1 87 ? 19.397 3.792 -21.629 1.00 61.06 87 MET A C 1
ATOM 669 O O . MET A 1 87 ? 20.015 4.213 -22.610 1.00 61.06 87 MET A O 1
ATOM 673 N N . GLN A 1 88 ? 19.984 3.661 -20.435 1.00 61.56 88 GLN A N 1
ATOM 674 C CA . GLN A 1 88 ? 21.424 3.833 -20.191 1.00 61.56 88 GLN A CA 1
ATOM 675 C C . GLN A 1 88 ? 22.238 2.808 -20.994 1.00 61.56 88 GLN A C 1
ATOM 677 O O . GLN A 1 88 ? 23.252 3.169 -21.587 1.00 61.56 88 GLN A O 1
ATOM 682 N N . TYR A 1 89 ? 21.740 1.569 -21.097 1.00 63.28 89 TYR A N 1
ATOM 683 C CA . TYR A 1 89 ? 22.268 0.536 -21.992 1.00 63.28 89 TYR A CA 1
ATOM 684 C C . TYR A 1 89 ? 22.397 1.032 -23.430 1.00 63.28 89 TYR A C 1
ATOM 686 O O . TYR A 1 89 ? 23.486 1.021 -23.993 1.00 63.28 89 TYR A O 1
ATOM 694 N N . ASN A 1 90 ? 21.298 1.532 -23.999 1.00 60.31 90 ASN A N 1
ATOM 695 C CA . ASN A 1 90 ? 21.271 1.984 -25.386 1.00 60.31 90 ASN A CA 1
ATOM 696 C C . ASN A 1 90 ? 22.272 3.131 -25.623 1.00 60.31 90 ASN A C 1
ATOM 698 O O . ASN A 1 90 ? 23.032 3.114 -26.586 1.00 60.31 90 ASN A O 1
ATOM 702 N N . THR A 1 91 ? 22.355 4.074 -24.680 1.00 62.91 91 THR A N 1
ATOM 703 C CA . THR A 1 91 ? 23.269 5.226 -24.770 1.00 62.91 91 THR A CA 1
ATOM 704 C C . THR A 1 91 ? 24.746 4.815 -24.681 1.00 62.91 91 THR A C 1
ATOM 706 O O . THR A 1 91 ? 25.590 5.397 -25.363 1.00 62.91 91 THR A O 1
ATOM 709 N N . ALA A 1 92 ? 25.070 3.814 -23.857 1.00 62.38 92 ALA A N 1
ATOM 710 C CA . ALA A 1 92 ? 26.430 3.305 -23.706 1.00 62.38 92 ALA A CA 1
ATOM 711 C C . ALA A 1 92 ? 26.910 2.547 -24.956 1.00 62.38 92 ALA A C 1
ATOM 713 O O . ALA A 1 92 ? 28.038 2.772 -25.384 1.00 62.38 92 ALA A O 1
ATOM 714 N N . VAL A 1 93 ? 26.053 1.735 -25.591 1.00 59.84 93 VAL A N 1
ATOM 715 C CA . VAL A 1 93 ? 26.387 1.039 -26.854 1.00 59.84 93 VAL A CA 1
ATOM 716 C C . VAL A 1 93 ? 26.748 2.034 -27.958 1.00 59.84 93 VAL A C 1
ATOM 718 O O . VAL A 1 93 ? 27.753 1.856 -28.637 1.00 59.84 93 VAL A O 1
ATOM 721 N N . VAL A 1 94 ? 25.973 3.114 -28.100 1.00 61.47 94 VAL A N 1
ATOM 722 C CA . VAL A 1 94 ? 26.185 4.121 -29.155 1.00 61.47 94 VAL A CA 1
ATOM 723 C C . VAL A 1 94 ? 27.494 4.896 -28.969 1.00 61.47 94 VAL A C 1
ATOM 725 O O . VAL A 1 94 ? 28.115 5.295 -29.949 1.00 61.47 94 VAL A O 1
ATOM 728 N N . ARG A 1 95 ? 27.937 5.118 -27.724 1.00 61.22 95 ARG A N 1
ATOM 729 C CA . ARG A 1 95 ? 29.159 5.891 -27.439 1.00 61.22 95 ARG A CA 1
ATOM 730 C C . ARG A 1 95 ? 30.449 5.109 -27.605 1.00 61.22 95 ARG A C 1
ATOM 732 O O . ARG A 1 95 ? 31.478 5.733 -27.836 1.00 61.22 95 ARG A O 1
ATOM 739 N N . VAL A 1 96 ? 30.417 3.790 -27.427 1.00 59.56 96 VAL A N 1
ATOM 740 C CA . VAL A 1 96 ? 31.651 2.999 -27.441 1.00 59.56 96 VAL A CA 1
ATOM 741 C C . VAL A 1 96 ? 32.237 2.912 -28.848 1.00 59.56 96 VAL A C 1
ATOM 743 O O . VAL A 1 96 ? 33.442 2.741 -28.943 1.00 59.56 96 VAL A O 1
ATOM 746 N N . GLY A 1 97 ? 31.456 3.117 -29.919 1.00 54.50 97 GLY A N 1
ATOM 747 C CA . GLY A 1 97 ? 31.954 3.281 -31.299 1.00 54.50 97 GLY A CA 1
ATOM 748 C C . GLY A 1 97 ? 32.693 2.070 -31.889 1.00 54.50 97 GLY A C 1
ATOM 749 O O . GLY A 1 97 ? 32.881 1.999 -33.096 1.00 54.50 97 GLY A O 1
ATOM 750 N N . ASP A 1 98 ? 33.055 1.107 -31.045 1.00 56.94 98 ASP A N 1
ATOM 751 C CA . ASP A 1 98 ? 33.849 -0.066 -31.341 1.00 56.94 98 ASP A CA 1
ATOM 752 C C . ASP A 1 98 ? 32.947 -1.295 -31.195 1.00 56.94 98 ASP A C 1
ATOM 754 O O . ASP A 1 98 ? 32.626 -1.770 -30.099 1.00 56.94 98 ASP A O 1
ATOM 758 N N . THR A 1 99 ? 32.482 -1.780 -32.343 1.00 58.94 99 THR A N 1
ATOM 759 C CA . THR A 1 99 ? 31.572 -2.912 -32.561 1.00 58.94 99 THR A CA 1
ATOM 760 C C . THR A 1 99 ? 32.215 -4.261 -32.239 1.00 58.94 99 THR A C 1
ATOM 762 O O . THR A 1 99 ? 32.051 -5.237 -32.972 1.00 58.94 99 THR A O 1
ATOM 765 N N . SER A 1 100 ? 32.967 -4.372 -31.143 1.00 64.88 100 SER A N 1
ATOM 766 C CA . SER A 1 100 ? 33.342 -5.699 -30.672 1.00 64.88 100 SER A CA 1
ATOM 767 C C . SER A 1 100 ? 32.073 -6.381 -30.158 1.00 64.88 100 SER A C 1
ATOM 769 O O . SER A 1 100 ? 31.410 -5.904 -29.236 1.00 64.88 100 SER A O 1
ATOM 771 N N . VAL A 1 101 ? 31.726 -7.526 -30.751 1.00 61.06 101 VAL A N 1
ATOM 772 C CA . VAL A 1 101 ? 30.613 -8.393 -30.314 1.00 61.06 101 VAL A CA 1
ATOM 773 C C . VAL A 1 101 ? 30.662 -8.625 -28.795 1.00 61.06 101 VAL A C 1
ATOM 775 O O . VAL A 1 101 ? 29.631 -8.736 -28.130 1.00 61.06 101 VAL A O 1
ATOM 778 N N . PHE A 1 102 ? 31.869 -8.619 -28.227 1.00 57.88 102 PHE A N 1
ATOM 779 C CA . PHE A 1 102 ? 32.133 -8.702 -26.798 1.00 57.88 102 PHE A CA 1
ATOM 780 C C . PHE A 1 102 ? 31.545 -7.534 -25.981 1.00 57.88 102 PHE A C 1
ATOM 782 O O . PHE A 1 102 ? 30.911 -7.778 -24.952 1.00 57.88 102 PHE A O 1
ATOM 789 N N . ALA A 1 103 ? 31.688 -6.279 -26.423 1.00 61.62 103 ALA A N 1
ATOM 790 C CA . ALA A 1 103 ? 31.136 -5.110 -25.730 1.00 61.62 103 ALA A CA 1
ATOM 791 C C . ALA A 1 103 ? 29.598 -5.118 -25.733 1.00 61.62 103 ALA A C 1
ATOM 793 O O . ALA A 1 103 ? 28.965 -4.916 -24.696 1.00 61.62 103 ALA A O 1
ATOM 794 N N . THR A 1 104 ? 28.983 -5.445 -26.871 1.00 65.00 104 THR A N 1
ATOM 795 C CA . THR A 1 104 ? 27.519 -5.533 -26.986 1.00 65.00 104 THR A CA 1
ATOM 796 C C . THR A 1 104 ? 26.950 -6.665 -26.125 1.00 65.00 104 THR A C 1
ATOM 798 O O . THR A 1 104 ? 25.943 -6.480 -25.435 1.00 65.00 104 THR A O 1
ATOM 801 N N . THR A 1 105 ? 27.623 -7.822 -26.111 1.00 62.19 105 THR A N 1
ATOM 802 C CA . THR A 1 105 ? 27.201 -9.006 -25.345 1.00 62.19 105 THR A CA 1
ATOM 803 C C . THR A 1 105 ? 27.356 -8.792 -23.840 1.00 62.19 105 THR A C 1
ATOM 805 O O . THR A 1 105 ? 26.409 -9.022 -23.088 1.00 62.19 105 THR A O 1
ATOM 808 N N . SER A 1 106 ? 28.514 -8.306 -23.384 1.00 58.09 106 SER A N 1
ATOM 809 C CA . SER A 1 106 ? 28.779 -8.060 -21.956 1.00 58.09 106 SER A CA 1
ATOM 810 C C . SER A 1 106 ? 27.814 -7.035 -21.361 1.00 58.09 106 SER A C 1
ATOM 812 O O . SER A 1 106 ? 27.291 -7.227 -20.261 1.00 58.09 106 SER A O 1
ATOM 814 N N . LEU A 1 107 ? 27.492 -5.989 -22.117 1.00 65.69 107 LEU A N 1
ATOM 815 C CA . LEU A 1 107 ? 26.530 -4.988 -21.693 1.00 65.69 107 LEU A CA 1
ATOM 816 C C . LEU A 1 107 ? 25.090 -5.546 -21.675 1.00 65.69 107 LEU A C 1
ATOM 818 O O . LEU A 1 107 ? 24.317 -5.221 -20.773 1.00 65.69 107 LEU A O 1
ATOM 822 N N . GLY A 1 108 ? 24.722 -6.411 -22.632 1.00 66.81 108 GLY A N 1
ATOM 823 C CA . GLY A 1 108 ? 23.408 -7.067 -22.660 1.00 66.81 108 GLY A CA 1
ATOM 824 C C . GLY A 1 108 ? 23.209 -7.983 -21.450 1.00 66.81 108 GLY A C 1
ATOM 825 O O . GLY A 1 108 ? 22.167 -7.943 -20.793 1.00 66.81 108 GLY A O 1
ATOM 826 N N . VAL A 1 109 ? 24.258 -8.728 -21.088 1.00 62.28 109 VAL A N 1
ATOM 827 C CA . VAL A 1 109 ? 24.309 -9.522 -19.854 1.00 62.28 109 VAL A CA 1
ATOM 828 C C . VAL A 1 109 ? 24.187 -8.623 -18.624 1.00 62.28 109 VAL A C 1
ATOM 830 O O . VAL A 1 109 ? 23.415 -8.946 -17.728 1.00 62.28 109 VAL A O 1
ATOM 833 N N . ALA A 1 110 ? 24.862 -7.471 -18.579 1.00 61.50 110 ALA A N 1
ATOM 834 C CA . ALA A 1 110 ? 24.750 -6.540 -17.455 1.00 61.50 110 ALA A CA 1
ATOM 835 C C . ALA A 1 110 ? 23.319 -5.995 -17.273 1.00 61.50 110 ALA A C 1
ATOM 837 O O . ALA A 1 110 ? 22.840 -5.914 -16.142 1.00 61.50 110 ALA A O 1
ATOM 838 N N . VAL A 1 111 ? 22.602 -5.683 -18.361 1.00 68.31 111 VAL A N 1
ATOM 839 C CA . VAL A 1 111 ? 21.180 -5.294 -18.295 1.00 68.31 111 VAL A CA 1
ATOM 840 C C . VAL A 1 111 ? 20.316 -6.443 -17.824 1.00 68.31 111 VAL A C 1
ATOM 842 O O . VAL A 1 111 ? 19.485 -6.238 -16.946 1.00 68.31 111 VAL A O 1
ATOM 845 N N . LEU A 1 112 ? 20.509 -7.645 -18.370 1.00 63.97 112 LEU A N 1
ATOM 846 C CA . LEU A 1 112 ? 19.755 -8.818 -17.943 1.00 63.97 112 LEU A CA 1
ATOM 847 C C . LEU A 1 112 ? 19.980 -9.092 -16.452 1.00 63.97 112 LEU A C 1
ATOM 849 O O . LEU A 1 112 ? 19.016 -9.293 -15.722 1.00 63.97 112 LEU A O 1
ATOM 853 N N . VAL A 1 113 ? 21.225 -9.021 -15.977 1.00 62.91 113 VAL A N 1
ATOM 854 C CA . VAL A 1 113 ? 21.570 -9.142 -14.556 1.00 62.91 113 VAL A CA 1
ATOM 855 C C . VAL A 1 113 ? 20.913 -8.028 -13.748 1.00 62.91 113 VAL A C 1
ATOM 857 O O . VAL A 1 113 ? 20.326 -8.313 -12.713 1.00 62.91 113 VAL A O 1
ATOM 860 N N . ALA A 1 114 ? 20.920 -6.779 -14.214 1.00 65.81 114 ALA A N 1
ATOM 861 C CA . ALA A 1 114 ? 20.252 -5.677 -13.525 1.00 65.81 114 ALA A CA 1
ATOM 862 C C . ALA A 1 114 ? 18.719 -5.841 -13.493 1.00 65.81 114 ALA A C 1
ATOM 864 O O . ALA A 1 114 ? 18.089 -5.499 -12.493 1.00 65.81 114 ALA A O 1
ATOM 865 N N . VAL A 1 115 ? 18.119 -6.406 -14.546 1.00 67.69 115 VAL A N 1
ATOM 866 C CA . VAL A 1 115 ? 16.694 -6.759 -14.617 1.00 67.69 115 VAL A CA 1
ATOM 867 C C . VAL A 1 115 ? 16.381 -7.882 -13.637 1.00 67.69 115 VAL A C 1
ATOM 869 O O . VAL A 1 115 ? 15.475 -7.736 -12.822 1.00 67.69 115 VAL A O 1
ATOM 872 N N . VAL A 1 116 ? 17.151 -8.972 -13.666 1.00 61.75 116 VAL A N 1
ATOM 873 C CA . VAL A 1 116 ? 17.002 -10.118 -12.761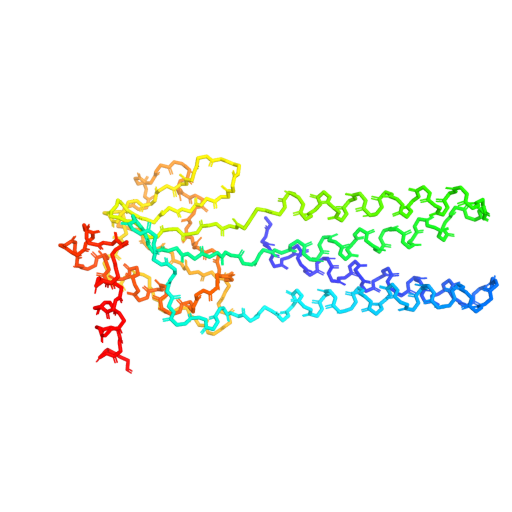 1.00 61.75 116 VAL A CA 1
ATOM 874 C C . VAL A 1 116 ? 17.215 -9.686 -11.317 1.00 61.75 116 VAL A C 1
ATOM 876 O O . VAL A 1 116 ? 16.405 -10.032 -10.470 1.00 61.75 116 VAL A O 1
ATOM 879 N N . LEU A 1 117 ? 18.229 -8.872 -11.021 1.00 59.53 117 LEU A N 1
ATOM 880 C CA . LEU A 1 117 ? 18.449 -8.303 -9.692 1.00 59.53 117 LEU A CA 1
ATOM 881 C C . LEU A 1 117 ? 17.325 -7.343 -9.306 1.00 59.53 117 LEU A C 1
ATOM 883 O O . LEU A 1 117 ? 16.867 -7.391 -8.174 1.00 59.53 117 LEU A O 1
ATOM 887 N N . GLY A 1 118 ? 16.818 -6.520 -10.224 1.00 63.81 118 GLY A N 1
ATOM 888 C CA . GLY A 1 118 ? 15.658 -5.661 -9.982 1.00 63.81 118 GLY A CA 1
ATOM 889 C C . GLY A 1 118 ? 14.390 -6.458 -9.656 1.00 63.81 118 GLY A C 1
ATOM 890 O O . GLY A 1 118 ? 13.632 -6.069 -8.768 1.00 63.81 118 GLY A O 1
ATOM 891 N N . LEU A 1 119 ? 14.196 -7.598 -10.325 1.00 61.25 119 LEU A N 1
ATOM 892 C CA . LEU A 1 119 ? 13.113 -8.555 -10.088 1.00 61.25 119 LEU A CA 1
ATOM 893 C C . LEU A 1 119 ? 13.350 -9.447 -8.857 1.00 61.25 119 LEU A C 1
ATOM 895 O O . LEU A 1 119 ? 12.390 -9.859 -8.226 1.00 61.25 119 LEU A O 1
ATOM 899 N N . ALA A 1 120 ? 14.590 -9.741 -8.474 1.00 53.56 120 ALA A N 1
ATOM 900 C CA . ALA A 1 120 ? 14.918 -10.537 -7.286 1.00 53.56 120 ALA A CA 1
ATOM 901 C C . ALA A 1 120 ? 14.913 -9.678 -6.009 1.00 53.56 120 ALA A C 1
ATOM 903 O O . ALA A 1 120 ? 14.503 -10.119 -4.934 1.00 53.56 120 ALA A O 1
ATOM 904 N N . LEU A 1 121 ? 15.314 -8.411 -6.134 1.00 53.78 121 LEU A N 1
ATOM 905 C CA . LEU A 1 121 ? 15.169 -7.368 -5.119 1.00 53.78 121 LEU A CA 1
ATOM 906 C C . LEU A 1 121 ? 13.749 -6.780 -5.110 1.00 53.78 121 LEU A C 1
ATOM 908 O O . LEU A 1 121 ? 13.436 -5.951 -4.249 1.00 53.78 121 LEU A O 1
ATOM 912 N N . TRP A 1 122 ? 12.875 -7.227 -6.024 1.00 61.59 122 TRP A N 1
ATOM 913 C CA . TRP A 1 122 ? 11.449 -6.923 -6.030 1.00 61.59 122 TRP A CA 1
ATOM 914 C C . TRP A 1 122 ? 10.822 -7.446 -4.746 1.00 61.59 122 TRP A C 1
ATOM 916 O O . TRP A 1 122 ? 10.463 -8.612 -4.593 1.00 61.59 122 TRP A O 1
ATOM 926 N N . ARG A 1 123 ? 10.691 -6.550 -3.779 1.00 61.16 123 ARG A N 1
ATOM 927 C CA . ARG A 1 123 ? 9.994 -6.831 -2.537 1.00 61.16 123 ARG A CA 1
ATOM 928 C C . ARG A 1 123 ? 8.753 -5.955 -2.523 1.00 61.16 123 ARG A C 1
ATOM 930 O O . ARG A 1 123 ? 8.891 -4.735 -2.395 1.00 61.16 123 ARG A O 1
ATOM 937 N N . PRO A 1 124 ? 7.550 -6.529 -2.719 1.00 66.19 124 PRO A N 1
ATOM 938 C CA . PRO A 1 124 ? 6.335 -5.737 -2.672 1.00 66.19 124 PRO A CA 1
ATOM 939 C C . PRO A 1 124 ? 6.262 -5.063 -1.304 1.00 66.19 124 PRO A C 1
ATOM 941 O O . PRO A 1 124 ? 6.507 -5.698 -0.273 1.00 66.19 124 PRO A O 1
ATOM 944 N N . TYR A 1 125 ? 5.939 -3.768 -1.290 1.00 78.12 125 TYR A N 1
ATOM 945 C CA . TYR A 1 125 ? 5.531 -3.141 -0.040 1.00 78.12 125 TYR A CA 1
ATOM 946 C C . TYR A 1 125 ? 4.333 -3.926 0.470 1.00 78.12 125 TYR A C 1
ATOM 948 O O . TYR A 1 125 ? 3.419 -4.244 -0.293 1.00 78.12 125 TYR A O 1
ATOM 956 N N . ARG A 1 126 ? 4.358 -4.269 1.745 1.00 88.00 126 ARG A N 1
ATOM 957 C CA . ARG A 1 126 ? 3.314 -5.038 2.393 1.00 88.00 126 ARG A CA 1
ATOM 958 C C . ARG A 1 126 ? 2.638 -4.152 3.420 1.00 88.00 126 ARG A C 1
ATOM 960 O O . ARG A 1 126 ? 3.302 -3.499 4.230 1.00 88.00 126 ARG A O 1
ATOM 967 N N . LEU A 1 127 ? 1.319 -4.132 3.337 1.00 92.69 127 LEU A N 1
ATOM 968 C CA . LEU A 1 127 ? 0.450 -3.500 4.305 1.00 92.69 127 LEU A CA 1
ATOM 969 C C . LEU A 1 127 ? -0.413 -4.598 4.911 1.00 92.69 127 LEU A C 1
ATOM 971 O O . LEU A 1 127 ? -1.190 -5.237 4.201 1.00 92.69 127 LEU A O 1
ATOM 975 N N . ASP A 1 128 ? -0.250 -4.809 6.209 1.00 95.25 128 ASP A N 1
ATOM 976 C CA . ASP A 1 128 ? -1.102 -5.699 6.982 1.00 95.25 128 ASP A CA 1
ATOM 977 C C . ASP A 1 128 ? -1.916 -4.856 7.963 1.00 95.25 128 ASP A C 1
ATOM 979 O O . ASP A 1 128 ? -1.356 -4.060 8.717 1.00 95.25 128 ASP A O 1
ATOM 983 N N . LEU A 1 129 ? -3.230 -5.039 7.967 1.00 96.75 129 LEU A N 1
ATOM 984 C CA . LEU A 1 129 ? -4.084 -4.603 9.065 1.00 96.75 129 LEU A CA 1
ATOM 985 C C . LEU A 1 129 ? -4.184 -5.791 10.017 1.00 96.75 129 LEU A C 1
ATOM 987 O O . LEU A 1 129 ? -4.686 -6.836 9.610 1.00 96.75 129 LEU A O 1
ATOM 991 N N . GLY A 1 130 ? -3.655 -5.656 11.229 1.00 97.00 130 GLY A N 1
ATOM 992 C CA . GLY A 1 130 ? -3.705 -6.677 12.274 1.00 97.00 130 GLY A CA 1
ATOM 993 C C . GLY A 1 130 ? -4.410 -6.160 13.530 1.00 97.00 130 GLY A C 1
ATOM 994 O O . GLY A 1 130 ? -4.689 -4.959 13.625 1.00 97.00 130 GLY A O 1
ATOM 995 N N . PRO A 1 131 ? -4.678 -7.030 14.514 1.00 97.56 131 PRO A N 1
ATOM 996 C CA . PRO A 1 131 ? -5.275 -6.632 15.790 1.00 97.56 131 PRO A CA 1
ATOM 997 C C . PRO A 1 131 ? -4.511 -5.514 16.513 1.00 97.56 131 PRO A C 1
ATOM 999 O O . PRO A 1 131 ? -5.109 -4.623 17.112 1.00 97.56 131 PRO A O 1
ATOM 1002 N N . GLU A 1 132 ? -3.185 -5.526 16.416 1.00 96.69 132 GLU A N 1
ATOM 1003 C CA . GLU A 1 132 ? -2.281 -4.570 17.051 1.00 96.69 132 GLU A CA 1
ATOM 1004 C C . GLU A 1 132 ? -2.233 -3.203 16.357 1.00 96.69 132 GLU A C 1
ATOM 1006 O O . GLU A 1 132 ? -1.891 -2.199 16.985 1.00 96.69 132 GLU A O 1
ATOM 1011 N N . GLY A 1 133 ? -2.544 -3.141 15.060 1.00 96.50 133 GLY A N 1
ATOM 1012 C CA . GLY A 1 133 ? -2.369 -1.925 14.278 1.00 96.50 133 GLY A CA 1
ATOM 1013 C C . GLY A 1 133 ? -2.184 -2.153 12.785 1.00 96.50 133 GLY A C 1
ATOM 1014 O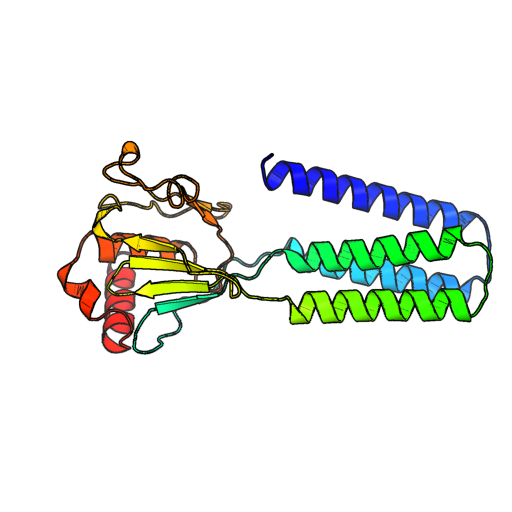 O . GLY A 1 133 ? -2.420 -3.228 12.235 1.00 96.50 133 GLY A O 1
ATOM 1015 N N . ILE A 1 134 ? -1.691 -1.109 12.129 1.00 96.25 134 ILE A N 1
ATOM 1016 C CA . ILE A 1 134 ? -1.319 -1.125 10.718 1.00 96.25 134 ILE A CA 1
ATOM 1017 C C . ILE A 1 134 ? 0.177 -1.417 10.626 1.00 96.25 134 ILE A C 1
ATOM 1019 O O . ILE A 1 134 ? 1.001 -0.575 10.986 1.00 96.25 134 ILE A O 1
ATOM 1023 N N . ARG A 1 135 ? 0.558 -2.589 10.119 1.00 94.38 135 ARG A N 1
ATOM 1024 C CA . ARG A 1 135 ? 1.958 -2.922 9.849 1.00 94.38 135 ARG A CA 1
ATOM 1025 C C . ARG A 1 135 ? 2.309 -2.542 8.412 1.00 94.38 135 ARG A C 1
ATOM 1027 O O . ARG A 1 135 ? 1.786 -3.110 7.457 1.00 94.38 135 ARG A O 1
ATOM 1034 N N . VAL A 1 136 ? 3.232 -1.596 8.266 1.00 91.19 136 VAL A N 1
ATOM 1035 C CA . VAL A 1 136 ? 3.793 -1.152 6.984 1.00 91.19 136 VAL A CA 1
ATOM 1036 C C . VAL A 1 136 ? 5.237 -1.631 6.896 1.00 91.19 136 VAL A C 1
ATOM 1038 O O . VAL A 1 136 ? 6.088 -1.202 7.677 1.00 91.19 136 VAL A O 1
ATOM 1041 N N . GLY A 1 137 ? 5.547 -2.510 5.948 1.00 85.75 137 GLY A N 1
ATOM 1042 C CA . GLY A 1 137 ? 6.895 -3.061 5.809 1.00 85.75 137 GLY A CA 1
ATOM 1043 C C . GLY A 1 137 ? 7.286 -3.360 4.369 1.00 85.75 137 GLY A C 1
ATOM 1044 O O . GLY A 1 137 ? 6.453 -3.728 3.546 1.00 85.75 137 GLY A O 1
ATOM 1045 N N . GLY A 1 138 ? 8.574 -3.202 4.064 1.00 72.19 138 GLY A N 1
ATOM 1046 C CA . GLY A 1 138 ? 9.203 -3.895 2.937 1.00 72.19 138 GLY A CA 1
ATOM 1047 C C . GLY A 1 138 ? 9.707 -5.264 3.396 1.00 72.19 138 GLY A C 1
ATOM 1048 O O . GLY A 1 138 ? 9.749 -5.529 4.594 1.00 72.19 138 GLY A O 1
ATOM 1049 N N . ALA A 1 139 ? 10.116 -6.141 2.478 1.00 58.38 139 ALA A N 1
ATOM 1050 C CA . ALA A 1 139 ? 10.540 -7.481 2.895 1.00 58.38 139 ALA A CA 1
ATOM 1051 C C . ALA A 1 139 ? 11.943 -7.537 3.544 1.00 58.38 139 ALA A C 1
ATOM 1053 O O . ALA A 1 139 ? 12.299 -8.585 4.065 1.00 58.38 139 ALA A O 1
ATOM 1054 N N . VAL A 1 140 ? 12.751 -6.465 3.523 1.00 55.91 140 VAL A N 1
ATOM 1055 C CA . VAL A 1 140 ? 14.025 -6.368 4.277 1.00 55.91 140 VAL A CA 1
ATOM 1056 C C . VAL A 1 140 ? 13.879 -5.266 5.326 1.00 55.91 140 VAL A C 1
ATOM 1058 O O . VAL A 1 140 ? 14.035 -4.086 5.024 1.00 55.91 140 VAL A O 1
ATOM 1061 N N . GLY A 1 141 ? 13.506 -5.637 6.547 1.00 63.69 141 GLY A N 1
ATOM 1062 C CA . GLY A 1 141 ? 13.389 -4.712 7.673 1.00 63.69 141 GLY A CA 1
ATOM 1063 C C . GLY A 1 141 ? 12.229 -5.060 8.595 1.00 63.69 141 GLY A C 1
ATOM 1064 O O . GLY A 1 141 ? 11.245 -5.673 8.184 1.00 63.69 141 GLY A O 1
ATOM 1065 N N . HIS A 1 142 ? 12.344 -4.662 9.860 1.00 72.50 142 HIS A N 1
ATOM 1066 C CA . HIS A 1 142 ? 11.239 -4.769 10.803 1.00 72.50 142 HIS A CA 1
ATOM 1067 C C . HIS A 1 142 ? 10.129 -3.821 10.341 1.00 72.50 142 HIS A C 1
ATOM 1069 O O . HIS A 1 142 ? 10.314 -2.601 10.287 1.00 72.50 142 HIS A O 1
ATOM 1075 N N . GLY A 1 143 ? 8.998 -4.397 9.924 1.00 83.75 143 GLY A N 1
ATOM 1076 C CA . GLY A 1 143 ? 7.820 -3.630 9.539 1.00 83.75 143 GLY A CA 1
ATOM 1077 C C . GLY A 1 143 ? 7.437 -2.670 10.661 1.00 83.75 143 GLY A C 1
ATOM 1078 O O . GLY A 1 143 ? 7.486 -3.021 11.838 1.00 83.75 143 GLY A O 1
ATOM 1079 N N . ARG A 1 144 ? 7.076 -1.440 10.304 1.00 91.56 144 ARG A N 1
ATOM 1080 C CA . ARG A 1 144 ? 6.632 -0.443 11.276 1.00 91.56 144 ARG A CA 1
ATOM 1081 C C . ARG A 1 144 ? 5.182 -0.727 11.607 1.00 91.56 144 ARG A C 1
ATOM 1083 O O . ARG A 1 144 ? 4.353 -0.742 10.703 1.00 91.56 144 ARG A O 1
ATOM 1090 N N . VAL A 1 145 ? 4.890 -0.951 12.880 1.00 94.69 145 VAL A N 1
ATOM 1091 C CA . VAL A 1 145 ? 3.517 -1.086 13.365 1.00 94.69 145 VAL A CA 1
ATOM 1092 C C . VAL A 1 145 ? 3.043 0.288 13.813 1.00 94.69 145 VAL A C 1
ATOM 1094 O O . VAL A 1 145 ? 3.728 0.961 14.579 1.00 94.69 145 VAL A O 1
ATOM 1097 N N . ILE A 1 146 ? 1.892 0.706 13.302 1.00 95.38 146 ILE A N 1
ATOM 1098 C CA . ILE A 1 146 ? 1.172 1.903 13.724 1.00 95.38 146 ILE A CA 1
ATOM 1099 C C . ILE A 1 146 ? 0.017 1.417 14.600 1.00 95.38 146 ILE A C 1
ATOM 1101 O O . ILE A 1 146 ? -0.949 0.880 14.052 1.00 95.38 146 ILE A O 1
ATOM 1105 N N . PRO A 1 147 ? 0.106 1.544 15.932 1.00 96.56 147 PRO A N 1
ATOM 1106 C CA . PRO A 1 147 ? -0.966 1.115 16.816 1.00 96.56 147 PRO A CA 1
ATOM 1107 C C . PRO A 1 147 ? -2.270 1.848 16.511 1.00 96.56 147 PRO A C 1
ATOM 1109 O O . PRO A 1 147 ? -2.262 3.064 16.308 1.00 96.56 147 PRO A O 1
ATOM 1112 N N . TRP A 1 148 ? -3.393 1.129 16.554 1.00 96.94 148 TRP A N 1
ATOM 1113 C CA . TRP A 1 148 ? -4.721 1.724 16.357 1.00 96.94 148 TRP A CA 1
ATOM 1114 C C . TRP A 1 148 ? -4.998 2.880 17.322 1.00 96.94 148 TRP A C 1
ATOM 1116 O O . TRP A 1 148 ? -5.609 3.867 16.935 1.00 96.94 148 TRP A O 1
ATOM 1126 N N . ALA A 1 149 ? -4.496 2.786 18.558 1.00 95.44 149 ALA A N 1
ATOM 1127 C CA . ALA A 1 149 ? -4.683 3.800 19.596 1.00 95.44 149 ALA A CA 1
ATOM 1128 C C . ALA A 1 149 ? -4.046 5.163 19.264 1.00 95.44 149 ALA A C 1
ATOM 1130 O O . ALA A 1 149 ? -4.419 6.171 19.857 1.00 95.44 149 ALA A O 1
ATOM 1131 N N . LEU A 1 150 ? -3.081 5.207 18.337 1.00 95.62 150 LEU A N 1
ATOM 1132 C CA . LEU A 1 150 ? -2.464 6.466 17.912 1.00 95.62 150 LEU A CA 1
ATOM 1133 C C . LEU A 1 150 ? -3.276 7.181 16.830 1.00 95.62 150 LEU A C 1
ATOM 1135 O O . LEU A 1 150 ? -3.037 8.367 16.600 1.00 95.62 150 LEU A O 1
ATOM 1139 N N . LEU A 1 151 ? -4.178 6.476 16.145 1.00 96.62 151 LEU A N 1
ATOM 1140 C CA . LEU A 1 151 ? -4.968 7.029 15.052 1.00 96.62 151 LEU A CA 1
ATOM 1141 C C . LEU A 1 151 ? -6.175 7.793 15.590 1.00 96.62 151 LEU A C 1
ATOM 1143 O O . LEU A 1 151 ? -6.804 7.393 16.568 1.00 96.62 151 LEU A O 1
ATOM 1147 N N . GLN A 1 152 ? -6.499 8.895 14.922 1.00 95.88 152 GLN A N 1
ATOM 1148 C CA . GLN A 1 152 ? -7.647 9.716 15.273 1.00 95.88 152 GLN A CA 1
ATOM 1149 C C . GLN A 1 152 ? -8.952 9.067 14.762 1.00 95.88 152 GLN A C 1
ATOM 1151 O O . GLN A 1 152 ? -9.046 8.791 13.561 1.00 95.88 152 GLN A O 1
ATOM 1156 N N . PRO A 1 153 ? -9.971 8.853 15.619 1.00 94.88 153 PRO A N 1
ATOM 1157 C CA . PRO A 1 153 ? -11.284 8.359 15.193 1.00 94.88 153 PRO A CA 1
ATOM 1158 C C . PRO A 1 153 ? -11.924 9.245 14.115 1.00 94.88 153 PRO A C 1
ATOM 1160 O O . PRO A 1 153 ? -11.710 10.457 14.088 1.00 94.88 153 PRO A O 1
ATOM 1163 N N . GLY A 1 154 ? -12.698 8.647 13.204 1.00 91.69 154 GLY A N 1
ATOM 1164 C CA . GLY A 1 154 ? -13.308 9.353 12.069 1.00 91.69 154 GLY A CA 1
ATOM 1165 C C . GLY A 1 154 ? -12.364 9.642 10.894 1.00 91.69 154 GLY A C 1
ATOM 1166 O O . GLY A 1 154 ? -12.825 10.030 9.819 1.00 91.69 154 GLY A O 1
ATOM 1167 N N . LEU A 1 155 ? -11.058 9.413 11.054 1.00 92.31 155 LEU A N 1
ATOM 1168 C CA . LEU A 1 155 ? -10.034 9.572 10.020 1.00 92.31 155 LEU A CA 1
ATOM 1169 C C . LEU A 1 155 ? -9.361 8.215 9.733 1.00 92.31 155 LEU A C 1
ATOM 1171 O O . LEU A 1 155 ? -9.375 7.324 10.581 1.00 92.31 155 LEU A O 1
ATOM 1175 N N . PRO A 1 156 ? -8.786 8.004 8.535 1.00 93.75 156 PRO A N 1
ATOM 1176 C CA . PRO A 1 156 ? -8.533 8.965 7.463 1.00 93.75 156 PRO A CA 1
ATOM 1177 C C . PRO A 1 156 ? -9.744 9.229 6.555 1.00 93.75 156 PRO A C 1
ATOM 1179 O O . PRO A 1 156 ? -10.579 8.356 6.326 1.00 93.75 156 PRO A O 1
ATOM 1182 N N . ALA A 1 157 ? -9.810 10.436 5.985 1.00 92.19 157 ALA A N 1
ATOM 1183 C CA . ALA A 1 157 ? -10.795 10.764 4.957 1.00 92.19 157 ALA A CA 1
ATOM 1184 C C . ALA A 1 157 ? -10.549 9.952 3.673 1.00 92.19 157 ALA A C 1
ATOM 1186 O O . ALA A 1 157 ? -9.407 9.602 3.350 1.00 92.19 157 ALA A O 1
ATOM 1187 N N . ARG A 1 158 ? -11.619 9.686 2.910 1.00 92.62 158 ARG A N 1
ATOM 1188 C CA . ARG A 1 158 ? -11.504 9.022 1.606 1.00 92.62 158 ARG A CA 1
ATOM 1189 C C . ARG A 1 158 ? -10.600 9.863 0.694 1.00 92.62 158 ARG A C 1
ATOM 1191 O O . ARG A 1 158 ? -10.886 11.041 0.479 1.00 92.62 158 ARG A O 1
ATOM 1198 N N . PRO A 1 159 ? -9.510 9.296 0.156 1.00 89.31 159 PRO A N 1
ATOM 1199 C CA . PRO A 1 159 ? -8.648 10.032 -0.752 1.00 89.31 159 PRO A CA 1
ATOM 1200 C C . PRO A 1 159 ? -9.409 10.337 -2.047 1.00 89.31 159 PRO A C 1
ATOM 1202 O O . PRO A 1 159 ? -10.186 9.509 -2.529 1.00 89.31 159 PRO A O 1
ATOM 1205 N N . GLY A 1 160 ? -9.165 11.510 -2.633 1.00 84.19 160 GLY A N 1
ATOM 1206 C CA . GLY A 1 160 ? -9.674 11.824 -3.968 1.00 84.19 160 GLY A CA 1
ATOM 1207 C C . GLY A 1 160 ? -9.150 10.833 -5.013 1.00 84.19 160 GLY A C 1
ATOM 1208 O O . GLY A 1 160 ? -8.121 10.190 -4.805 1.00 84.19 160 GLY A O 1
ATOM 1209 N N . GLU A 1 161 ? -9.820 10.729 -6.161 1.00 75.81 161 GLU A N 1
ATOM 1210 C CA . GLU A 1 161 ? -9.485 9.749 -7.214 1.00 75.81 161 GLU A CA 1
ATOM 1211 C C . GLU A 1 161 ? -8.030 9.840 -7.703 1.00 75.81 161 GLU A C 1
ATOM 1213 O O . GLU A 1 161 ? -7.415 8.838 -8.069 1.00 75.81 161 GLU A O 1
ATOM 1218 N N . ARG A 1 162 ? -7.462 11.052 -7.664 1.00 71.25 162 ARG A N 1
ATOM 1219 C CA . ARG A 1 162 ? -6.074 11.355 -8.051 1.00 71.25 162 ARG A CA 1
ATOM 1220 C C . ARG A 1 162 ? -5.109 11.423 -6.864 1.00 71.25 162 ARG A C 1
ATOM 1222 O O . ARG A 1 162 ? -3.956 11.815 -7.031 1.00 71.25 162 ARG A O 1
ATOM 1229 N N . GLY A 1 163 ? -5.575 11.097 -5.659 1.00 75.19 163 GLY A N 1
ATOM 1230 C CA . GLY A 1 163 ? -4.754 11.066 -4.459 1.00 75.19 163 GLY A CA 1
ATOM 1231 C C . GLY A 1 163 ? -3.664 10.006 -4.587 1.00 75.19 163 GLY A C 1
ATOM 1232 O O . GLY A 1 163 ? -3.926 8.870 -4.970 1.00 75.19 163 GLY A O 1
ATOM 1233 N N . TRP A 1 164 ? -2.430 10.370 -4.240 1.00 74.31 164 TRP A N 1
ATOM 1234 C CA . TRP A 1 164 ? -1.279 9.454 -4.262 1.00 74.31 164 TRP A CA 1
ATOM 1235 C C . TRP A 1 164 ? -0.880 8.959 -2.875 1.00 74.31 164 TRP A C 1
ATOM 1237 O O . TRP A 1 164 ? 0.003 8.112 -2.743 1.00 74.31 164 TRP A O 1
ATOM 1247 N N . THR A 1 165 ? -1.510 9.499 -1.839 1.00 87.75 165 THR A N 1
ATOM 1248 C CA . THR A 1 165 ? -1.228 9.206 -0.440 1.00 87.75 165 THR A CA 1
ATOM 1249 C C . THR A 1 165 ? -2.528 9.220 0.354 1.00 87.75 165 THR A C 1
ATOM 1251 O O . THR A 1 165 ? -3.370 10.086 0.123 1.00 87.75 165 THR A O 1
ATOM 1254 N N . LEU A 1 166 ? -2.675 8.296 1.299 1.00 92.12 166 LEU A N 1
ATOM 1255 C CA . LEU A 1 166 ? -3.731 8.296 2.302 1.00 92.12 166 LEU A CA 1
ATOM 1256 C C . LEU A 1 166 ? -3.178 8.966 3.568 1.00 92.12 166 LEU A C 1
ATOM 1258 O O . LEU A 1 166 ? -2.356 8.343 4.247 1.00 92.12 166 LEU A O 1
ATOM 1262 N N . PRO A 1 167 ? -3.531 10.232 3.855 1.00 93.38 167 PRO A N 1
ATOM 1263 C CA . PRO A 1 167 ? -3.034 10.922 5.040 1.00 93.38 167 PRO A CA 1
ATOM 1264 C C . PRO A 1 167 ? -3.519 10.197 6.293 1.00 93.38 167 PRO A C 1
ATOM 1266 O O . PRO A 1 167 ? -4.695 9.871 6.393 1.00 93.38 167 PRO A O 1
ATOM 1269 N N . LEU A 1 168 ? -2.616 9.940 7.233 1.00 94.50 168 LEU A N 1
ATOM 1270 C CA . LEU A 1 168 ? -2.950 9.384 8.537 1.00 94.50 168 LEU A CA 1
ATOM 1271 C C . LEU A 1 168 ? -3.020 10.529 9.538 1.00 94.50 168 LEU A C 1
ATOM 1273 O O . LEU A 1 168 ? -2.068 11.302 9.671 1.00 94.50 168 LEU A O 1
ATOM 1277 N N . ALA A 1 169 ? -4.147 10.630 10.229 1.00 94.44 169 ALA A N 1
ATOM 1278 C CA . ALA A 1 169 ? -4.315 11.567 11.323 1.00 94.44 169 ALA A CA 1
ATOM 1279 C C . ALA A 1 169 ? -4.050 10.853 12.646 1.00 94.44 169 ALA A C 1
ATOM 1281 O O . ALA A 1 169 ? -4.508 9.730 12.861 1.00 94.44 169 ALA A O 1
ATOM 1282 N N . TYR A 1 170 ? -3.291 11.517 13.509 1.00 94.81 170 TYR A N 1
ATOM 1283 C CA . TYR A 1 170 ? -2.871 10.986 14.795 1.00 94.81 170 TYR A CA 1
ATOM 1284 C C . TYR A 1 170 ? -3.451 11.842 15.910 1.00 94.81 170 TYR A C 1
ATOM 1286 O O . TYR A 1 170 ? -3.414 13.067 15.808 1.00 94.81 170 TYR A O 1
ATOM 1294 N N . THR A 1 171 ? -3.915 11.209 16.985 1.00 93.88 171 THR A N 1
ATOM 1295 C CA . THR A 1 171 ? -4.477 11.910 18.151 1.00 93.88 171 THR A CA 1
ATOM 1296 C C . THR A 1 171 ? -3.422 12.785 18.837 1.00 93.88 171 THR A C 1
ATOM 1298 O O . THR A 1 171 ? -3.699 13.921 19.209 1.00 93.88 171 THR A O 1
ATOM 1301 N N . HIS A 1 172 ? -2.184 12.286 18.940 1.00 91.94 172 HIS A N 1
ATOM 1302 C CA . HIS A 1 172 ? -1.051 12.997 19.543 1.00 91.94 172 HIS A CA 1
ATOM 1303 C C . HIS A 1 172 ? 0.181 12.940 18.624 1.00 91.94 172 HIS A C 1
ATOM 1305 O O . HIS A 1 172 ? 1.051 12.082 18.805 1.00 91.94 172 HIS A O 1
ATOM 1311 N N . PRO A 1 173 ? 0.281 13.825 17.614 1.00 89.12 173 PRO A N 1
ATOM 1312 C CA . PRO A 1 173 ? 1.365 13.776 16.631 1.00 89.12 173 PRO A CA 1
ATOM 1313 C C . PRO A 1 173 ? 2.757 13.994 17.249 1.00 89.12 173 PRO A C 1
ATOM 1315 O O . PRO A 1 173 ? 3.739 13.442 16.747 1.00 89.12 173 PRO A O 1
ATOM 1318 N N . ASP A 1 174 ? 2.849 14.741 18.352 1.00 90.19 174 ASP A N 1
ATOM 1319 C CA . ASP A 1 174 ? 4.121 15.045 19.022 1.00 90.19 174 ASP A CA 1
ATOM 1320 C C . ASP A 1 174 ? 4.662 13.859 19.833 1.00 90.19 174 ASP A C 1
ATOM 1322 O O . ASP A 1 174 ? 5.878 13.666 19.926 1.00 90.19 174 ASP A O 1
ATOM 1326 N N . ALA A 1 175 ? 3.767 12.994 20.320 1.00 88.81 175 ALA A N 1
ATOM 1327 C CA . ALA A 1 175 ? 4.106 11.769 21.043 1.00 88.81 175 ALA A CA 1
ATOM 1328 C C . ALA A 1 175 ? 4.537 10.616 20.115 1.00 88.81 175 ALA A C 1
ATOM 1330 O O . ALA A 1 175 ? 4.909 9.541 20.586 1.00 88.81 175 ALA A O 1
ATOM 1331 N N . LEU A 1 176 ? 4.502 10.812 18.791 1.00 90.50 176 LEU A N 1
ATOM 1332 C CA . LEU A 1 176 ? 4.903 9.770 17.853 1.00 90.50 176 LEU A CA 1
ATOM 1333 C C . LEU A 1 176 ? 6.402 9.471 17.973 1.00 90.50 176 LEU A C 1
ATOM 1335 O O . LEU A 1 176 ? 7.218 10.401 17.924 1.00 90.50 176 LEU A O 1
ATOM 1339 N N . PRO A 1 177 ? 6.798 8.187 18.015 1.00 89.00 177 PRO A N 1
ATOM 1340 C CA . PRO A 1 177 ? 8.202 7.823 17.986 1.00 89.00 177 PRO A CA 1
ATOM 1341 C C . PRO A 1 177 ? 8.849 8.265 16.654 1.00 89.00 177 PRO A C 1
ATOM 1343 O O . PRO A 1 177 ? 8.172 8.341 15.617 1.00 89.00 177 PRO A O 1
ATOM 1346 N N . PRO A 1 178 ? 10.164 8.568 16.633 1.00 88.44 178 PRO A N 1
ATOM 1347 C CA . PRO A 1 178 ? 10.834 9.173 15.474 1.00 88.44 178 PRO A CA 1
ATOM 1348 C C . PRO A 1 178 ? 10.667 8.402 14.154 1.00 88.44 178 PRO A C 1
ATOM 1350 O O . PRO A 1 178 ? 10.607 8.996 13.074 1.00 88.44 178 PRO A O 1
ATOM 1353 N N . ASN A 1 179 ? 10.550 7.075 14.228 1.00 85.50 179 ASN A N 1
ATOM 1354 C CA . ASN A 1 179 ? 10.321 6.191 13.084 1.00 85.50 179 ASN A CA 1
ATOM 1355 C C . ASN A 1 179 ? 8.908 6.326 12.477 1.00 85.50 179 ASN A C 1
ATOM 1357 O O . ASN A 1 179 ? 8.752 6.122 11.267 1.00 85.50 179 ASN A O 1
ATOM 1361 N N . LEU A 1 180 ? 7.900 6.689 13.277 1.00 88.19 180 LEU A N 1
ATOM 1362 C CA . LEU A 1 180 ? 6.517 6.908 12.837 1.00 88.19 180 LEU A CA 1
ATOM 1363 C C . LEU A 1 180 ? 6.256 8.353 12.403 1.00 88.19 180 LEU A C 1
ATOM 1365 O O . LEU A 1 180 ? 5.456 8.570 11.498 1.00 88.19 180 LEU A O 1
ATOM 1369 N N . ARG A 1 181 ? 7.000 9.340 12.925 1.00 87.25 181 ARG A N 1
ATOM 1370 C CA . ARG A 1 181 ? 6.879 10.756 12.509 1.00 87.25 181 ARG A CA 1
ATOM 1371 C C . ARG A 1 181 ? 7.062 10.977 11.004 1.00 87.25 181 ARG A C 1
ATOM 1373 O O . ARG A 1 181 ? 6.492 11.912 10.447 1.00 87.25 181 ARG A O 1
ATOM 1380 N N . ARG A 1 182 ? 7.855 10.122 10.343 1.00 85.38 182 ARG A N 1
ATOM 1381 C CA . ARG A 1 182 ? 8.072 10.146 8.882 1.00 85.38 182 ARG A CA 1
ATOM 1382 C C . ARG A 1 182 ? 6.918 9.524 8.087 1.00 85.38 182 ARG A C 1
ATOM 1384 O O . ARG A 1 182 ? 6.851 9.711 6.878 1.00 85.38 182 ARG A O 1
ATOM 1391 N N . LEU A 1 183 ? 6.029 8.784 8.743 1.00 85.62 183 LEU A N 1
ATOM 1392 C CA . LEU A 1 183 ? 4.936 8.027 8.138 1.00 85.62 183 LEU A CA 1
ATOM 1393 C C . LEU A 1 183 ? 3.602 8.739 8.412 1.00 85.62 183 LEU A C 1
ATOM 1395 O O . LEU A 1 183 ? 2.692 8.211 9.038 1.00 85.62 183 LEU A O 1
ATOM 1399 N N . ARG A 1 184 ? 3.493 9.990 7.949 1.00 87.94 184 ARG A N 1
ATOM 1400 C CA . ARG A 1 184 ? 2.259 10.796 8.066 1.00 87.94 184 ARG A CA 1
ATOM 1401 C C . ARG A 1 184 ? 1.192 10.432 7.039 1.00 87.94 184 ARG A C 1
ATOM 1403 O O . ARG A 1 184 ? 0.065 10.898 7.123 1.00 87.94 184 ARG A O 1
ATOM 1410 N N . ALA A 1 185 ? 1.553 9.628 6.050 1.00 90.62 185 ALA A N 1
ATOM 1411 C CA . ALA A 1 185 ? 0.631 9.148 5.045 1.00 90.62 185 ALA A CA 1
ATOM 1412 C C . ALA A 1 185 ? 1.074 7.775 4.544 1.00 90.62 185 ALA A C 1
ATOM 1414 O O . ALA A 1 185 ? 2.274 7.506 4.428 1.00 90.62 185 ALA A O 1
ATOM 1415 N N . LEU A 1 186 ? 0.107 6.925 4.213 1.00 89.12 186 LEU A N 1
ATOM 1416 C CA . LEU A 1 186 ? 0.367 5.682 3.500 1.00 89.12 186 LEU A CA 1
ATOM 1417 C C . LEU A 1 186 ? 0.462 5.990 2.001 1.00 89.12 186 LEU A C 1
ATOM 1419 O O . LEU A 1 186 ? -0.422 6.666 1.472 1.00 89.12 186 LEU A O 1
ATOM 1423 N N . PRO A 1 187 ? 1.498 5.525 1.284 1.00 84.62 187 PRO A N 1
ATOM 1424 C CA . PRO A 1 187 ? 1.523 5.656 -0.169 1.00 84.62 187 PRO A CA 1
ATOM 1425 C C . PRO A 1 187 ? 0.328 4.904 -0.763 1.00 84.62 187 PRO A C 1
ATOM 1427 O O . PRO A 1 187 ? 0.031 3.799 -0.328 1.00 84.62 187 PRO A O 1
ATOM 1430 N N . LEU A 1 188 ? -0.368 5.483 -1.740 1.00 78.94 188 LEU A N 1
ATOM 1431 C CA . LEU A 1 188 ? -1.390 4.778 -2.517 1.00 78.94 188 LEU A CA 1
ATOM 1432 C C . LEU A 1 188 ? -0.730 3.997 -3.667 1.00 78.94 188 LEU A C 1
ATOM 1434 O O . LEU A 1 188 ? 0.407 4.276 -4.057 1.00 78.94 188 LEU A O 1
ATOM 1438 N N . GLY A 1 189 ? -1.426 2.986 -4.191 1.00 76.94 189 GLY A N 1
ATOM 1439 C CA . GLY A 1 189 ? -0.858 1.982 -5.110 1.00 76.94 189 GLY A CA 1
ATOM 1440 C C . GLY A 1 189 ? -0.883 0.549 -4.566 1.00 76.94 189 GLY A C 1
ATOM 1441 O O . GLY A 1 189 ? -0.208 -0.333 -5.100 1.00 76.94 189 GLY A O 1
ATOM 1442 N N . TRP A 1 190 ? -1.647 0.318 -3.499 1.00 84.06 190 TRP A N 1
ATOM 1443 C CA . TRP A 1 190 ? -2.005 -1.017 -3.029 1.00 84.06 190 TRP A CA 1
ATOM 1444 C C . TRP A 1 190 ? -2.926 -1.718 -4.033 1.00 84.06 190 TRP A C 1
ATOM 1446 O O . TRP A 1 190 ? -3.655 -1.070 -4.784 1.00 84.06 190 TRP A O 1
ATOM 1456 N N . ALA A 1 191 ? -2.921 -3.050 -4.018 1.00 85.00 191 ALA A N 1
ATOM 1457 C CA . ALA A 1 191 ? -3.834 -3.871 -4.811 1.00 85.00 191 ALA A CA 1
ATOM 1458 C C . ALA A 1 191 ? -5.312 -3.659 -4.428 1.00 85.00 191 ALA A C 1
ATOM 1460 O O . ALA A 1 191 ? -6.199 -3.880 -5.251 1.00 85.00 191 ALA A O 1
ATOM 1461 N N . VAL A 1 192 ? -5.555 -3.192 -3.200 1.00 89.44 192 VAL A N 1
ATOM 1462 C CA . VAL A 1 192 ? -6.875 -2.857 -2.653 1.00 89.44 192 VAL A CA 1
ATOM 1463 C C . VAL A 1 192 ? -7.276 -1.427 -3.007 1.00 89.44 192 VAL A C 1
ATOM 1465 O O . VAL A 1 192 ? -6.436 -0.525 -3.020 1.00 89.44 192 VAL A O 1
ATOM 1468 N N . HIS A 1 193 ? -8.574 -1.223 -3.244 1.00 89.94 193 HIS A N 1
ATOM 1469 C CA . HIS A 1 193 ? -9.139 0.095 -3.504 1.00 89.94 193 HIS A CA 1
ATOM 1470 C C . HIS A 1 193 ? -8.843 1.078 -2.357 1.00 89.94 193 HIS A C 1
ATOM 1472 O O . HIS A 1 193 ? -9.088 0.755 -1.191 1.00 89.94 193 HIS A O 1
ATOM 1478 N N . PRO A 1 194 ? -8.355 2.299 -2.647 1.00 90.31 194 PRO A N 1
ATOM 1479 C CA . PRO A 1 194 ? -7.919 3.233 -1.612 1.00 90.31 194 PRO A CA 1
ATOM 1480 C C . PRO A 1 194 ? -9.053 3.674 -0.676 1.00 90.31 194 PRO A C 1
ATOM 1482 O O . PRO A 1 194 ? -8.799 3.906 0.503 1.00 90.31 194 PRO A O 1
ATOM 1485 N N . HIS A 1 195 ? -10.301 3.738 -1.160 1.00 93.00 195 HIS A N 1
ATOM 1486 C CA . HIS A 1 195 ? -11.462 4.013 -0.298 1.00 93.00 195 HIS A CA 1
ATOM 1487 C C . HIS A 1 195 ? -11.753 2.866 0.660 1.00 93.00 195 HIS A C 1
ATOM 1489 O O . HIS A 1 195 ? -11.990 3.126 1.829 1.00 93.00 195 HIS A O 1
ATOM 1495 N N . LEU A 1 196 ? -11.654 1.613 0.198 1.00 93.62 196 LEU A N 1
ATOM 1496 C CA . LEU A 1 196 ? -11.855 0.452 1.065 1.00 93.62 196 LEU A CA 1
ATOM 1497 C C . LEU A 1 196 ? -10.813 0.431 2.187 1.00 93.62 196 LEU A C 1
ATOM 1499 O O . LEU A 1 196 ? -11.143 0.149 3.332 1.00 93.62 196 LEU A O 1
ATOM 1503 N N . LEU A 1 197 ? -9.561 0.770 1.866 1.00 94.81 197 LEU A N 1
ATOM 1504 C CA . LEU A 1 197 ? -8.506 0.887 2.868 1.00 94.81 197 LEU A CA 1
ATOM 1505 C C . LEU A 1 197 ? -8.785 2.011 3.876 1.00 94.81 197 LEU A C 1
ATOM 1507 O O . LEU A 1 197 ? -8.659 1.786 5.077 1.00 94.81 197 LEU A O 1
ATOM 1511 N N . ALA A 1 198 ? -9.163 3.201 3.402 1.00 95.69 198 ALA A N 1
ATOM 1512 C CA . ALA A 1 198 ? -9.498 4.328 4.271 1.00 95.69 198 ALA A CA 1
ATOM 1513 C C . ALA A 1 198 ? -10.675 3.997 5.202 1.00 95.69 198 ALA A C 1
ATOM 1515 O O . ALA A 1 198 ? -10.599 4.216 6.409 1.00 95.69 198 ALA A O 1
ATOM 1516 N N . ASP A 1 199 ? -11.726 3.399 4.642 1.00 96.31 199 ASP A N 1
ATOM 1517 C CA . ASP A 1 199 ? -12.936 3.023 5.359 1.00 96.31 199 ASP A CA 1
ATOM 1518 C C . ASP A 1 199 ? -12.676 1.914 6.385 1.00 96.31 199 ASP A C 1
ATOM 1520 O O . ASP A 1 199 ? -13.164 2.008 7.508 1.00 96.31 199 ASP A O 1
ATOM 1524 N N . ALA A 1 200 ? -11.851 0.917 6.050 1.00 96.75 200 ALA A N 1
ATOM 1525 C CA . ALA A 1 200 ? -11.435 -0.123 6.988 1.00 96.75 200 ALA A CA 1
ATOM 1526 C C . ALA A 1 200 ? -10.628 0.446 8.165 1.00 96.75 200 ALA A C 1
ATOM 1528 O O . ALA A 1 200 ? -10.901 0.115 9.316 1.00 96.75 200 ALA A O 1
ATOM 1529 N N . ILE A 1 201 ? -9.655 1.327 7.896 1.00 97.12 201 ILE A N 1
ATOM 1530 C CA . ILE A 1 201 ? -8.856 1.972 8.951 1.00 97.12 201 ILE A CA 1
ATOM 1531 C C . ILE A 1 201 ? -9.765 2.778 9.880 1.00 97.12 201 ILE A C 1
ATOM 1533 O O . ILE A 1 201 ? -9.666 2.653 11.101 1.00 97.12 201 ILE A O 1
ATOM 1537 N N . ARG A 1 202 ? -10.678 3.564 9.306 1.00 96.62 202 ARG A N 1
ATOM 1538 C CA . ARG A 1 202 ? -11.647 4.359 10.061 1.00 96.62 202 ARG A CA 1
ATOM 1539 C C . ARG A 1 202 ? -12.550 3.471 10.919 1.00 96.62 202 ARG A C 1
ATOM 1541 O O . ARG A 1 202 ? -12.657 3.707 12.118 1.00 96.62 202 ARG A O 1
ATOM 1548 N N . TRP A 1 203 ? -13.104 2.405 10.338 1.00 96.81 203 TRP A N 1
ATOM 1549 C CA . TRP A 1 203 ? -13.947 1.437 11.041 1.00 96.81 203 TRP A CA 1
ATOM 1550 C C . TRP A 1 203 ? -13.248 0.833 12.259 1.00 96.81 203 TRP A C 1
ATOM 1552 O O . TRP A 1 203 ? -13.798 0.878 13.355 1.00 96.81 203 TRP A O 1
ATOM 1562 N N . TYR A 1 204 ? -12.022 0.326 12.101 1.00 97.56 204 TYR A N 1
ATOM 1563 C CA . TYR A 1 204 ? -11.280 -0.275 13.214 1.00 97.56 204 TYR A CA 1
ATOM 1564 C C . TYR A 1 204 ? -10.775 0.741 14.229 1.00 97.56 204 TYR A C 1
ATOM 1566 O O . TYR A 1 204 ? -10.581 0.398 15.396 1.00 97.56 204 TYR A O 1
ATOM 1574 N N . THR A 1 205 ? -10.578 1.993 13.829 1.00 96.94 205 THR A N 1
ATOM 1575 C CA . THR A 1 205 ? -10.277 3.060 14.786 1.00 96.94 205 THR A CA 1
ATOM 1576 C C . THR A 1 205 ? -11.501 3.354 15.659 1.00 96.94 205 THR A C 1
ATOM 1578 O O . THR A 1 205 ? -11.349 3.474 16.871 1.00 96.94 205 THR A O 1
ATOM 1581 N N . GLU A 1 206 ? -12.699 3.366 15.070 1.00 96.62 206 GLU A N 1
ATOM 1582 C CA . GLU A 1 206 ? -13.980 3.599 15.757 1.00 96.62 206 GLU A CA 1
ATOM 1583 C C . GLU A 1 206 ? -14.469 2.403 16.593 1.00 96.62 206 GLU A C 1
ATOM 1585 O O . GLU A 1 206 ? -15.074 2.621 17.636 1.00 96.62 206 GLU A O 1
ATOM 1590 N N . HIS A 1 207 ? -14.180 1.164 16.177 1.00 96.94 207 HIS A N 1
ATOM 1591 C CA . HIS A 1 207 ? -14.712 -0.057 16.799 1.00 96.94 207 HIS A CA 1
ATOM 1592 C C . HIS A 1 207 ? -13.586 -0.971 17.317 1.00 96.94 207 HIS A C 1
ATOM 1594 O O . HIS A 1 207 ? -13.189 -1.937 16.643 1.00 96.94 207 HIS A O 1
ATOM 1600 N N . PRO A 1 208 ? -12.996 -0.658 18.485 1.00 97.06 208 PRO A N 1
ATOM 1601 C CA . PRO A 1 208 ? -11.884 -1.418 19.049 1.00 97.06 208 PRO A CA 1
ATOM 1602 C C . PRO A 1 208 ? -12.191 -2.894 19.322 1.00 97.06 208 PRO A C 1
ATOM 1604 O O . PRO A 1 208 ? -11.302 -3.732 19.167 1.00 97.06 208 PRO A O 1
ATOM 1607 N N . GLU A 1 209 ? -13.431 -3.223 19.667 1.00 97.75 209 GLU A N 1
ATOM 1608 C CA . GLU A 1 209 ? -13.920 -4.569 19.968 1.00 97.75 209 GLU A CA 1
ATOM 1609 C C . GLU A 1 209 ? -13.767 -5.547 18.795 1.00 97.75 209 GLU A C 1
ATOM 1611 O O . GLU A 1 209 ? -13.626 -6.751 18.993 1.00 97.75 209 GLU A O 1
ATOM 1616 N N . HIS A 1 210 ? -13.719 -5.039 17.563 1.00 97.38 210 HIS A N 1
ATOM 1617 C CA . HIS A 1 210 ? -13.586 -5.866 16.366 1.00 97.38 210 HIS A CA 1
ATOM 1618 C C . HIS A 1 210 ? -12.139 -6.139 15.958 1.00 97.38 210 HIS A C 1
ATOM 1620 O O . HIS A 1 210 ? -11.883 -6.994 15.110 1.00 97.38 210 HIS A O 1
ATOM 1626 N N . ARG A 1 211 ? -11.167 -5.450 16.568 1.00 97.31 211 ARG A N 1
ATOM 1627 C CA . ARG A 1 211 ? -9.752 -5.567 16.189 1.00 97.31 211 ARG A CA 1
ATOM 1628 C C . ARG A 1 211 ? -9.207 -6.974 16.417 1.00 97.31 211 ARG A C 1
ATOM 1630 O O . ARG A 1 211 ? -8.434 -7.461 15.602 1.00 97.31 211 ARG A O 1
ATOM 1637 N N . ALA A 1 212 ? -9.642 -7.647 17.482 1.00 97.44 212 ALA A N 1
ATOM 1638 C CA . ALA A 1 212 ? -9.199 -9.003 17.806 1.00 97.44 212 ALA A CA 1
ATOM 1639 C C . ALA A 1 212 ? -9.584 -10.039 16.734 1.00 97.44 212 ALA A C 1
ATOM 1641 O O . ALA A 1 212 ? -8.897 -11.044 16.584 1.00 97.44 212 ALA A O 1
ATOM 1642 N N . ALA A 1 213 ? -10.651 -9.783 15.971 1.00 97.12 213 ALA A N 1
ATOM 1643 C CA . ALA A 1 213 ? -11.119 -10.673 14.911 1.00 97.12 213 ALA A CA 1
ATOM 1644 C C . ALA A 1 213 ? -10.442 -10.412 13.550 1.00 97.12 213 ALA A C 1
ATOM 1646 O O . ALA A 1 213 ? -10.674 -11.161 12.592 1.00 97.12 213 ALA A O 1
ATOM 1647 N N . ILE A 1 214 ? -9.611 -9.364 13.442 1.00 97.44 214 ILE A N 1
ATOM 1648 C CA . ILE A 1 214 ? -8.891 -9.031 12.209 1.00 97.44 214 ILE A CA 1
ATOM 1649 C C . ILE A 1 214 ? -8.017 -10.217 11.790 1.00 97.44 214 ILE A C 1
ATOM 1651 O O . ILE A 1 214 ? -7.245 -10.757 12.576 1.00 97.44 214 ILE A O 1
ATOM 1655 N N . GLY A 1 215 ? -8.114 -10.591 10.514 1.00 94.50 215 GLY A N 1
ATOM 1656 C CA . GLY A 1 215 ? -7.421 -11.754 9.960 1.00 94.50 215 GLY A CA 1
ATOM 1657 C C . GLY A 1 215 ? -8.295 -12.994 9.808 1.00 94.50 215 GLY A C 1
ATOM 1658 O O . GLY A 1 215 ? -7.862 -13.933 9.144 1.00 94.50 215 GLY A O 1
ATOM 1659 N N . THR A 1 216 ? -9.525 -12.984 10.327 1.00 97.25 216 THR A N 1
ATOM 1660 C CA . THR A 1 216 ? -10.523 -14.033 10.065 1.00 97.25 216 THR A CA 1
ATOM 1661 C C . THR A 1 216 ? -11.372 -13.709 8.832 1.00 97.25 216 THR A C 1
ATOM 1663 O O . THR A 1 216 ? -11.586 -12.542 8.498 1.00 97.25 216 THR A O 1
ATOM 1666 N N . GLN A 1 217 ? -11.874 -14.740 8.143 1.00 96.69 217 GLN A N 1
ATOM 1667 C CA . GLN A 1 217 ? -12.742 -14.544 6.974 1.00 96.69 217 GLN A CA 1
ATOM 1668 C C . GLN A 1 217 ? -14.094 -13.935 7.374 1.00 96.69 217 GLN A C 1
ATOM 1670 O O . GLN A 1 217 ? -14.560 -13.010 6.721 1.00 96.69 217 GLN A O 1
ATOM 1675 N N . ALA A 1 218 ? -14.669 -14.383 8.495 1.00 97.06 218 ALA A N 1
ATOM 1676 C CA . ALA A 1 218 ? -15.932 -13.859 9.012 1.00 97.06 218 ALA A CA 1
ATOM 1677 C C . ALA A 1 218 ? -15.863 -12.349 9.293 1.00 97.06 218 ALA A C 1
ATOM 1679 O O . ALA A 1 218 ? -16.776 -11.606 8.940 1.00 97.06 218 ALA A O 1
ATOM 1680 N N . GLU A 1 219 ? -14.756 -11.876 9.873 1.00 97.81 219 GLU A N 1
ATOM 1681 C CA . GLU A 1 219 ? -14.554 -10.447 10.108 1.00 97.81 219 GLU A CA 1
ATOM 1682 C C . GLU A 1 219 ? -14.374 -9.666 8.803 1.00 97.81 219 GLU A C 1
ATOM 1684 O O . GLU A 1 219 ? -14.856 -8.540 8.688 1.00 97.81 219 GLU A O 1
ATOM 1689 N N . HIS A 1 220 ? -13.714 -10.257 7.801 1.00 96.25 220 HIS A N 1
ATOM 1690 C CA . HIS A 1 220 ? -13.569 -9.633 6.485 1.00 96.25 220 HIS A CA 1
ATOM 1691 C C . HIS A 1 220 ? -14.930 -9.452 5.806 1.00 96.25 220 HIS A C 1
ATOM 1693 O O . HIS A 1 220 ? -15.235 -8.354 5.335 1.00 96.25 220 HIS A O 1
ATOM 1699 N N . ASP A 1 221 ? -15.763 -10.491 5.816 1.00 96.38 221 ASP A N 1
ATOM 1700 C CA . ASP A 1 221 ? -17.099 -10.462 5.219 1.00 96.38 221 ASP A CA 1
ATOM 1701 C C . ASP A 1 221 ? -18.009 -9.464 5.946 1.00 96.38 221 ASP A C 1
ATOM 1703 O O . ASP A 1 221 ? -18.688 -8.654 5.309 1.00 96.38 221 ASP A O 1
ATOM 1707 N N . ARG A 1 222 ? -17.954 -9.446 7.284 1.00 96.75 222 ARG A N 1
ATOM 1708 C CA . ARG A 1 222 ? -18.681 -8.483 8.118 1.00 96.75 222 ARG A CA 1
ATOM 1709 C C . ARG A 1 222 ? -18.263 -7.044 7.825 1.00 96.75 222 ARG A C 1
ATOM 1711 O O . ARG A 1 222 ? -19.129 -6.187 7.661 1.00 96.75 222 ARG A O 1
ATOM 1718 N N . LEU A 1 223 ? -16.958 -6.776 7.727 1.00 96.38 223 LEU A N 1
ATOM 1719 C CA . LEU A 1 223 ? -16.437 -5.458 7.367 1.00 96.38 223 LEU A CA 1
ATOM 1720 C C . LEU A 1 223 ? -16.957 -5.029 5.992 1.00 96.38 223 LEU A C 1
ATOM 1722 O O . LEU A 1 223 ? -17.447 -3.914 5.841 1.00 96.38 223 LEU A O 1
ATOM 1726 N N . VAL A 1 224 ? -16.876 -5.905 4.988 1.00 94.88 224 VAL A N 1
ATOM 1727 C CA . VAL A 1 224 ? -17.365 -5.600 3.635 1.00 94.88 224 VAL A CA 1
ATOM 1728 C C . VAL A 1 224 ? -18.864 -5.292 3.649 1.00 94.88 224 VAL A C 1
ATOM 1730 O O . VAL A 1 224 ? -19.276 -4.319 3.020 1.00 94.88 224 VAL A O 1
ATOM 1733 N N . ALA A 1 225 ? -19.665 -6.059 4.392 1.00 95.12 225 ALA A N 1
ATOM 1734 C CA . ALA A 1 225 ? -21.098 -5.813 4.539 1.00 95.12 225 ALA A CA 1
ATOM 1735 C C . ALA A 1 225 ? -21.391 -4.469 5.233 1.00 95.12 225 ALA A C 1
ATOM 1737 O O . ALA A 1 225 ? -22.193 -3.680 4.733 1.00 95.12 225 ALA A O 1
ATOM 1738 N N . ALA A 1 226 ? -20.696 -4.166 6.333 1.00 94.75 226 ALA A N 1
ATOM 1739 C CA . ALA A 1 226 ? -20.850 -2.908 7.064 1.00 94.75 226 ALA A CA 1
ATOM 1740 C C . ALA A 1 226 ? -20.482 -1.684 6.209 1.00 94.75 226 ALA A C 1
ATOM 1742 O O . ALA A 1 226 ? -21.146 -0.649 6.268 1.00 94.75 226 ALA A O 1
ATOM 1743 N N . LEU A 1 227 ? -19.439 -1.804 5.383 1.00 93.44 227 LEU A N 1
ATOM 1744 C CA . LEU A 1 227 ? -19.022 -0.737 4.476 1.00 93.44 227 LEU A CA 1
ATOM 1745 C C . LEU A 1 227 ? -19.961 -0.581 3.278 1.00 93.44 227 LEU A C 1
ATOM 1747 O O . LEU A 1 227 ? -20.182 0.546 2.843 1.00 93.44 227 LEU A O 1
ATOM 1751 N N . ALA A 1 228 ? -20.539 -1.674 2.773 1.00 91.56 228 ALA A N 1
ATOM 1752 C CA . ALA A 1 228 ? -21.549 -1.624 1.720 1.00 91.56 228 ALA A CA 1
ATOM 1753 C C . ALA A 1 228 ? -22.842 -0.939 2.190 1.00 91.56 228 ALA A C 1
ATOM 1755 O O . ALA A 1 228 ? -23.441 -0.203 1.420 1.00 91.56 228 ALA A O 1
ATOM 1756 N N . ALA A 1 229 ? -23.237 -1.118 3.455 1.00 91.38 229 ALA A N 1
ATOM 1757 C CA . ALA A 1 229 ? -24.412 -0.457 4.029 1.00 91.38 229 ALA A CA 1
ATOM 1758 C C . ALA A 1 229 ? -24.232 1.061 4.256 1.00 91.38 229 ALA A C 1
ATOM 1760 O O . ALA A 1 229 ? -25.214 1.776 4.433 1.00 91.38 229 ALA A O 1
ATOM 1761 N N . ARG A 1 230 ? -22.985 1.557 4.280 1.00 86.62 230 ARG A N 1
ATOM 1762 C CA . ARG A 1 230 ? -22.638 2.985 4.436 1.00 86.62 230 ARG A CA 1
ATOM 1763 C C . ARG A 1 230 ? -22.381 3.704 3.102 1.00 86.62 230 ARG A C 1
ATOM 1765 O O . ARG A 1 230 ? -22.126 4.910 3.127 1.00 86.62 230 ARG A O 1
ATOM 1772 N N . ALA A 1 231 ? -22.313 2.971 1.991 1.00 79.06 231 ALA A N 1
ATOM 1773 C CA . ALA A 1 231 ? -21.979 3.493 0.665 1.00 79.06 231 ALA A CA 1
ATOM 1774 C C . ALA A 1 231 ? -23.236 3.932 -0.088 1.00 79.06 231 ALA A C 1
ATOM 1776 O O . ALA A 1 231 ? -23.136 4.989 -0.749 1.00 79.06 231 ALA A O 1
#

pLDDT: mean 75.54, std 17.23, range [37.84, 97.81]

Sequence (231 aa):
MSLTRLRWLYALLLLTTSAFALLSWLTGGDLLVEFATRALTLVLSLVLIGAALIRPNGRARRFAVTGTAFRTYGRSVYLTLLGVLAMQYNTAVVRVGDTSVFATTSLGVAVLVAVVLGLALWRPYRLDLGPEGIRVGGAVGHGRVIPWALLQPGLPARPGERGWTLPLAYTHPDALPPNLRRLRALPLGWAVHPHLLADAIRWYTEHPEHRAAIGTQAEHDRLVAALAARA

Foldseek 3Di:
DDPVVVVVVLVVVVVVLLVVVVVLLVVDDPNDVLVVVNVVLVVLLVVLVVVLVPLPQQPDQAFDFAQFWGKWWFPDNCSSVLNVLSSVLNVVVSPVPDPDVVVNVVSVVVSVVVVVVSVVLPFTFMWTQGLQAIFTDTPPDRTDGDGLQQFDAPDDDQADPPDQWGATHGPCLPPDDPVCVVPRTHGTRINHHSRLVGQVSNVCSVCSVLRNVHSPPVSRVVSSVVVVVVD

Secondary structure (DSSP, 8-state):
--HHHHHHHHHHHHHHHHHHHHHHHTT-SSHHHHHHHHHHHHHHHHHHHHHHH------B-SPEE-SS-EEEEE--THHHHHHHHHHHHHHHHHHH----HHHHHHHHHHHHHHHHHHHHS---EEEEEETTEEEEE-SSS-PEEEEGGGBPTT-SPPPPTT-SEEEPPBS-GGGS-HHHHT-SEEES-BSB-HHHHHHHHHHHHH-GGGGGGTTSHHHHHHHHHHHHTT-

Radius of gyration: 22.86 Å; chains: 1; bounding box: 58×32×62 Å